Protein AF-A0A7C5WIN6-F1 (afdb_monomer)

Nearest PDB structures (foldseek):
  8h2c-assembly2_C  TM=9.329E-01  e=2.838E-24  Campylobacter jejuni
  6ppw-assembly1_A  TM=9.388E-01  e=2.721E-23  Neisseria meningitidis serogroup B
  4ipj-assembly1_A-2  TM=9.384E-01  e=2.721E-23  Neisseria meningitidis
  4ipi-assembly1_A-2  TM=9.402E-01  e=4.562E-23  Neisseria meningitidis
  8h2c-assembly2_D  TM=9.144E-01  e=2.102E-23  Campylobacter jejuni

pLDDT: mean 97.26, std 1.77, range [87.94, 98.88]

Structure (mmCIF, N/CA/C/O backbone):
data_AF-A0A7C5WIN6-F1
#
_entry.id   AF-A0A7C5WIN6-F1
#
loop_
_atom_site.group_PDB
_atom_site.id
_atom_site.type_symbol
_atom_site.label_atom_id
_atom_site.label_alt_id
_atom_site.label_comp_id
_atom_site.label_asym_id
_atom_site.label_entity_id
_atom_site.label_seq_id
_atom_site.pdbx_PDB_ins_code
_atom_site.Cartn_x
_atom_site.Cartn_y
_atom_site.Cartn_z
_atom_site.occupancy
_atom_site.B_iso_or_equiv
_atom_site.auth_seq_id
_atom_site.auth_comp_id
_atom_site.auth_asym_id
_atom_site.auth_atom_id
_atom_site.pdbx_PDB_model_num
ATOM 1 N N . HIS A 1 1 ? 20.194 -21.434 -9.763 1.00 94.25 1 HIS A N 1
ATOM 2 C CA . HIS A 1 1 ? 20.362 -20.681 -8.501 1.00 94.25 1 HIS A CA 1
ATOM 3 C C . HIS A 1 1 ? 19.083 -20.010 -7.984 1.00 94.25 1 HIS A C 1
ATOM 5 O O . HIS A 1 1 ? 18.561 -20.493 -6.995 1.00 94.25 1 HIS A O 1
ATOM 11 N N . ALA A 1 2 ? 18.541 -18.939 -8.596 1.00 94.88 2 ALA A N 1
ATOM 12 C CA . ALA A 1 2 ? 17.369 -18.219 -8.044 1.00 94.88 2 ALA A CA 1
ATOM 13 C C . ALA A 1 2 ? 16.161 -19.139 -7.759 1.00 94.88 2 ALA A C 1
ATOM 15 O O . ALA A 1 2 ? 15.639 -19.151 -6.645 1.00 94.88 2 ALA A O 1
ATOM 16 N N . ARG A 1 3 ? 15.812 -20.007 -8.719 1.00 93.00 3 ARG A N 1
ATOM 17 C CA . ARG A 1 3 ? 14.744 -21.011 -8.568 1.00 93.00 3 ARG A CA 1
ATOM 18 C C . ARG A 1 3 ? 14.996 -22.000 -7.419 1.00 93.00 3 ARG A C 1
ATOM 20 O O . ARG A 1 3 ? 14.076 -22.310 -6.677 1.00 93.00 3 ARG A O 1
ATOM 27 N N . GLU A 1 4 ? 16.243 -22.435 -7.204 1.00 97.12 4 GLU A N 1
ATOM 28 C CA . GLU A 1 4 ? 16.614 -23.305 -6.064 1.00 97.12 4 GLU A CA 1
ATOM 29 C C . GLU A 1 4 ? 16.410 -22.614 -4.706 1.00 97.12 4 GLU A C 1
ATOM 31 O O . GLU A 1 4 ? 16.314 -23.282 -3.680 1.00 97.12 4 GLU A O 1
ATOM 36 N N . LYS A 1 5 ? 16.362 -21.277 -4.688 1.00 96.81 5 LYS A N 1
ATOM 37 C CA . LYS A 1 5 ? 16.081 -20.459 -3.502 1.00 96.81 5 LYS A CA 1
ATOM 38 C C . LYS A 1 5 ? 14.609 -20.045 -3.391 1.00 96.81 5 LYS A C 1
ATOM 40 O O . LYS A 1 5 ? 14.281 -19.289 -2.485 1.00 96.81 5 LYS A O 1
ATOM 45 N N . GLY A 1 6 ? 13.737 -20.522 -4.285 1.00 96.62 6 GLY A N 1
ATOM 46 C CA . GLY A 1 6 ? 12.317 -20.156 -4.309 1.00 96.62 6 GLY A CA 1
ATOM 47 C C . GLY A 1 6 ? 12.050 -18.724 -4.786 1.00 96.62 6 GLY A C 1
ATOM 48 O O . GLY A 1 6 ? 11.011 -18.162 -4.455 1.00 96.62 6 GLY A O 1
ATOM 49 N N . LEU A 1 7 ? 12.985 -18.119 -5.527 1.00 96.25 7 LEU A N 1
ATOM 50 C CA . LEU A 1 7 ? 12.845 -16.772 -6.083 1.00 96.25 7 LEU A CA 1
ATOM 51 C C . LEU A 1 7 ? 12.414 -16.834 -7.551 1.00 96.25 7 LEU A C 1
ATOM 53 O O . LEU A 1 7 ? 12.966 -17.619 -8.330 1.00 96.25 7 LEU A O 1
ATOM 57 N N . VAL A 1 8 ? 11.491 -15.950 -7.935 1.00 96.94 8 VAL A N 1
ATOM 58 C CA . VAL A 1 8 ? 11.138 -15.722 -9.342 1.00 96.94 8 VAL A CA 1
ATOM 59 C C . VAL A 1 8 ? 12.269 -14.945 -10.009 1.00 96.94 8 VAL A C 1
ATOM 61 O O . VAL A 1 8 ? 12.663 -13.877 -9.542 1.00 96.94 8 VAL A O 1
ATOM 64 N N . PHE A 1 9 ? 12.806 -15.494 -11.097 1.00 96.69 9 PHE A N 1
ATOM 65 C CA . PHE A 1 9 ? 13.805 -14.822 -11.920 1.00 96.69 9 PHE A CA 1
ATOM 66 C C . PHE A 1 9 ? 13.124 -14.144 -13.108 1.00 96.69 9 PHE A C 1
ATOM 68 O O . PHE A 1 9 ? 12.388 -14.785 -13.859 1.00 96.69 9 PHE A O 1
ATOM 75 N N . PHE A 1 10 ? 13.400 -12.857 -13.275 1.00 97.38 10 PHE A N 1
ATOM 76 C CA . PHE A 1 10 ? 12.958 -12.043 -14.398 1.00 97.38 10 PHE A CA 1
ATOM 77 C C . PHE A 1 10 ? 13.969 -10.924 -14.656 1.00 97.38 10 PHE A C 1
ATOM 79 O O . PHE A 1 10 ? 14.898 -10.727 -13.871 1.00 97.38 10 PHE A O 1
ATOM 86 N N . GLY A 1 11 ? 13.802 -10.195 -15.757 1.00 95.31 11 GLY A N 1
ATOM 87 C CA . GLY A 1 11 ? 14.714 -9.119 -16.125 1.00 95.31 11 GLY A CA 1
ATOM 88 C C . GLY A 1 11 ? 14.056 -8.031 -16.960 1.00 95.31 11 GLY A C 1
ATOM 89 O O . GLY A 1 11 ? 12.988 -8.231 -17.546 1.00 95.31 11 GLY A O 1
ATOM 90 N N . ALA A 1 12 ? 14.717 -6.874 -16.983 1.00 96.94 12 ALA A N 1
ATOM 91 C CA . ALA A 1 12 ? 14.391 -5.793 -17.896 1.00 96.94 12 ALA A CA 1
ATOM 92 C C . ALA A 1 12 ? 14.945 -6.086 -19.292 1.00 96.94 12 ALA A C 1
ATOM 94 O O . ALA A 1 12 ? 16.077 -6.554 -19.425 1.00 96.94 12 ALA A O 1
ATOM 95 N N . VAL A 1 13 ? 14.144 -5.805 -20.316 1.00 97.69 13 VAL A N 1
ATOM 96 C CA . VAL A 1 13 ? 14.527 -5.948 -21.726 1.00 97.69 13 VAL A CA 1
ATOM 97 C C . VAL A 1 13 ? 14.500 -4.584 -22.400 1.00 97.69 13 VAL A C 1
ATOM 99 O O . VAL A 1 13 ? 13.624 -3.767 -22.116 1.00 97.69 13 VAL A O 1
ATOM 102 N N . PHE A 1 14 ? 15.480 -4.344 -23.268 1.00 97.56 14 PHE A N 1
ATOM 103 C CA . PHE A 1 14 ? 15.740 -3.032 -23.873 1.00 97.56 14 PHE A CA 1
ATOM 104 C C . PHE A 1 14 ? 15.567 -3.028 -25.398 1.00 97.56 14 PHE A C 1
ATOM 106 O O . PHE A 1 14 ? 15.551 -1.967 -26.014 1.00 97.56 14 PHE A O 1
ATOM 113 N N . ASP A 1 15 ? 15.403 -4.208 -25.995 1.00 97.88 15 ASP A N 1
ATOM 114 C CA . ASP A 1 15 ? 15.168 -4.427 -27.418 1.00 97.88 15 ASP A CA 1
ATOM 115 C C . ASP A 1 15 ? 14.510 -5.803 -27.637 1.00 97.88 15 ASP A C 1
ATOM 117 O O . ASP A 1 15 ? 14.445 -6.640 -26.727 1.00 97.88 15 ASP A O 1
ATOM 121 N N . GLU A 1 16 ? 13.977 -6.030 -28.838 1.00 98.31 16 GLU A N 1
ATOM 122 C CA . GLU A 1 16 ? 13.250 -7.250 -29.194 1.00 98.31 16 GLU A CA 1
ATOM 123 C C . GLU A 1 16 ? 14.139 -8.503 -29.145 1.00 98.31 16 GLU A C 1
ATOM 125 O O . GLU A 1 16 ? 13.675 -9.569 -28.739 1.00 98.31 16 GLU A O 1
ATOM 130 N N . GLY A 1 17 ? 15.425 -8.377 -29.486 1.00 98.25 17 GLY A N 1
ATOM 131 C CA . GLY A 1 17 ? 16.377 -9.488 -29.447 1.00 98.25 17 GLY A CA 1
ATOM 132 C C . GLY A 1 17 ? 16.683 -9.936 -28.018 1.00 98.25 17 GLY A C 1
ATOM 133 O O . GLY A 1 17 ? 16.683 -11.132 -27.727 1.00 98.25 17 GLY A O 1
ATOM 134 N N . ALA A 1 18 ? 16.877 -8.986 -27.101 1.00 97.50 18 ALA A N 1
ATOM 135 C CA . ALA A 1 18 ? 17.006 -9.253 -25.673 1.00 97.50 18 ALA A CA 1
ATOM 136 C C . ALA A 1 18 ? 15.726 -9.882 -25.104 1.00 97.50 18 ALA A C 1
ATOM 138 O O . ALA A 1 18 ? 15.803 -10.802 -24.287 1.00 97.50 18 ALA A O 1
ATOM 139 N N . ALA A 1 19 ? 14.554 -9.430 -25.560 1.00 98.06 19 ALA A N 1
ATOM 140 C CA . ALA A 1 19 ? 13.281 -10.033 -25.185 1.00 98.06 19 ALA A CA 1
ATOM 141 C C . ALA A 1 19 ? 13.150 -11.480 -25.673 1.00 98.06 19 ALA A C 1
ATOM 143 O O . ALA A 1 19 ? 12.677 -12.322 -24.915 1.00 98.06 19 ALA A O 1
ATOM 144 N N . ASP A 1 20 ? 13.574 -11.782 -26.900 1.00 98.44 20 ASP A N 1
ATOM 145 C CA . ASP A 1 20 ? 13.562 -13.140 -27.453 1.00 98.44 20 ASP A CA 1
ATOM 146 C C . ASP A 1 20 ? 14.524 -14.072 -26.726 1.00 98.44 20 ASP A C 1
ATOM 148 O O . ASP A 1 20 ? 14.145 -15.189 -26.381 1.00 98.44 20 ASP A O 1
ATOM 152 N N . LEU A 1 21 ? 15.732 -13.592 -26.427 1.00 98.00 21 LEU A N 1
ATOM 153 C CA . LEU A 1 21 ? 16.724 -14.356 -25.678 1.00 98.00 21 LEU A CA 1
ATOM 154 C C . LEU A 1 21 ? 16.253 -14.667 -24.251 1.00 98.00 21 LEU A C 1
ATOM 156 O O . LEU A 1 21 ? 16.495 -15.754 -23.737 1.00 98.00 21 LEU A O 1
ATOM 160 N N . LEU A 1 22 ? 15.614 -13.703 -23.584 1.00 97.62 22 LEU A N 1
ATOM 161 C CA . LEU A 1 22 ? 15.213 -13.855 -22.187 1.00 97.62 22 LEU A CA 1
ATOM 162 C C . LEU A 1 22 ? 13.934 -14.688 -22.024 1.00 97.62 22 LEU A C 1
ATOM 164 O O . LEU A 1 22 ? 13.727 -15.270 -20.959 1.00 97.62 22 LEU A O 1
ATOM 168 N N . ASP A 1 23 ? 13.093 -14.757 -23.060 1.00 98.06 23 ASP A N 1
ATOM 169 C CA . ASP A 1 23 ? 11.737 -15.302 -23.003 1.00 98.06 23 ASP A CA 1
ATOM 170 C C . ASP A 1 23 ? 11.674 -16.681 -22.351 1.00 98.06 23 ASP A C 1
ATOM 172 O O . ASP A 1 23 ? 11.061 -16.843 -21.301 1.00 98.06 23 ASP A O 1
ATOM 176 N N . GLU A 1 24 ? 12.376 -17.676 -22.883 1.00 96.50 24 GLU A N 1
ATOM 177 C CA . GLU A 1 24 ? 12.332 -19.048 -22.357 1.00 96.50 24 GLU A CA 1
ATOM 178 C C . GLU A 1 24 ? 12.862 -19.194 -20.912 1.00 96.50 24 GLU A C 1
ATOM 180 O O . GLU A 1 24 ? 12.662 -20.224 -20.261 1.00 96.50 24 GLU A O 1
ATOM 185 N N . HIS A 1 25 ? 13.516 -18.163 -20.374 1.00 96.25 25 HIS A N 1
ATOM 186 C CA . HIS A 1 25 ? 14.149 -18.189 -19.060 1.00 96.25 25 HIS A CA 1
ATOM 187 C C . HIS A 1 25 ? 13.334 -17.501 -17.957 1.00 96.25 25 HIS A C 1
ATOM 189 O O . HIS A 1 25 ? 13.608 -17.748 -16.774 1.00 96.25 25 HIS A O 1
ATOM 195 N N . VAL A 1 26 ? 12.332 -16.689 -18.308 1.00 97.38 26 VAL A N 1
ATOM 196 C CA . VAL A 1 26 ? 11.582 -15.854 -17.353 1.00 97.38 26 VAL A CA 1
ATOM 197 C C . VAL A 1 26 ? 10.079 -16.100 -17.393 1.00 97.38 26 VAL A C 1
ATOM 199 O O . VAL A 1 26 ? 9.500 -16.445 -18.425 1.00 97.38 26 VAL A O 1
ATOM 202 N N . GLU A 1 27 ? 9.442 -15.904 -16.241 1.00 96.25 27 GLU A N 1
ATOM 203 C CA . GLU A 1 27 ? 7.987 -16.031 -16.072 1.00 96.25 27 GLU A CA 1
ATOM 204 C C . GLU A 1 27 ? 7.253 -14.711 -16.336 1.00 96.25 27 GLU A C 1
ATOM 206 O O . GLU A 1 27 ? 6.071 -14.720 -16.663 1.00 96.25 27 GLU A O 1
ATOM 211 N N . LEU A 1 28 ? 7.959 -13.583 -16.239 1.00 98.19 28 LEU A N 1
ATOM 212 C CA . LEU A 1 28 ? 7.447 -12.239 -16.488 1.00 98.19 28 LEU A CA 1
ATOM 213 C C . LEU A 1 28 ? 8.558 -11.344 -17.046 1.00 98.19 28 LEU A C 1
ATOM 215 O O . LEU A 1 28 ? 9.743 -11.651 -16.891 1.00 98.19 28 LEU A O 1
ATOM 219 N N . PHE A 1 29 ? 8.182 -10.220 -17.651 1.00 98.69 29 PHE A N 1
ATOM 220 C CA . PHE A 1 29 ? 9.124 -9.204 -18.125 1.00 98.69 29 PHE A CA 1
ATOM 221 C C . PHE A 1 29 ? 9.031 -7.911 -17.322 1.00 98.69 29 PHE A C 1
ATOM 223 O O . PHE A 1 29 ? 7.967 -7.519 -16.840 1.00 98.69 29 PHE A O 1
ATOM 230 N N . LYS A 1 30 ? 10.152 -7.197 -17.248 1.00 98.50 30 LYS A N 1
ATOM 231 C CA . LYS A 1 30 ? 10.201 -5.802 -16.817 1.00 98.50 30 LYS A CA 1
ATOM 232 C C . LYS A 1 30 ? 10.472 -4.918 -18.036 1.00 98.50 30 LYS A C 1
ATOM 234 O O . LYS A 1 30 ? 11.311 -5.244 -18.868 1.00 98.50 30 LYS A O 1
ATOM 239 N N . ILE A 1 31 ? 9.800 -3.776 -18.117 1.00 98.50 31 ILE A N 1
ATOM 240 C CA . ILE A 1 31 ? 10.139 -2.698 -19.054 1.00 98.50 31 ILE A CA 1
ATOM 241 C C . ILE A 1 31 ? 10.520 -1.472 -18.234 1.00 98.50 31 ILE A C 1
ATOM 243 O O . ILE A 1 31 ? 9.779 -1.061 -17.331 1.00 98.50 31 ILE A O 1
ATOM 247 N N . ALA A 1 32 ? 11.714 -0.940 -18.479 1.00 97.38 32 ALA A N 1
ATOM 248 C CA . ALA A 1 32 ? 12.219 0.227 -17.774 1.00 97.38 32 ALA A CA 1
ATOM 249 C C . ALA A 1 32 ? 11.539 1.517 -18.269 1.00 97.38 32 ALA A C 1
ATOM 251 O O . ALA A 1 32 ? 10.873 1.555 -19.303 1.00 97.38 32 ALA A O 1
ATOM 252 N N . SER A 1 33 ? 11.651 2.572 -17.462 1.00 97.38 33 SER A N 1
ATOM 253 C CA . SER A 1 33 ? 10.942 3.839 -17.672 1.00 97.38 33 SER A CA 1
ATOM 254 C C . SER A 1 33 ? 11.259 4.493 -19.021 1.00 97.38 33 SER A C 1
ATOM 256 O O . SER A 1 33 ? 10.379 5.082 -19.643 1.00 97.38 33 SER A O 1
ATOM 258 N N . TYR A 1 34 ? 12.504 4.380 -19.486 1.00 94.19 34 TYR A N 1
ATOM 259 C CA . TYR A 1 34 ? 12.965 5.042 -20.708 1.00 94.19 34 TYR A CA 1
ATOM 260 C C . TYR A 1 34 ? 12.516 4.303 -21.980 1.00 94.19 34 TYR A C 1
ATOM 262 O O . TYR A 1 34 ? 12.362 4.914 -23.034 1.00 94.19 34 TYR A O 1
ATOM 270 N N . GLU A 1 35 ? 12.207 3.013 -21.862 1.00 96.88 35 GLU A N 1
ATOM 271 C CA . GLU A 1 35 ? 11.692 2.152 -22.928 1.00 96.88 35 GLU A CA 1
ATOM 272 C C . GLU A 1 35 ? 10.160 2.190 -23.009 1.00 96.88 35 GLU A C 1
ATOM 274 O O . GLU A 1 35 ? 9.573 1.646 -23.942 1.00 96.88 35 GLU A O 1
ATOM 279 N N . MET A 1 36 ? 9.484 2.851 -22.063 1.00 95.75 36 MET A N 1
ATOM 280 C CA . MET A 1 36 ? 8.023 2.869 -21.970 1.00 95.75 36 MET A CA 1
ATOM 281 C C . MET A 1 36 ? 7.356 3.366 -23.262 1.00 95.75 36 MET A C 1
ATOM 283 O O . MET A 1 36 ? 6.345 2.821 -23.686 1.00 95.75 36 MET A O 1
ATOM 287 N N . THR A 1 37 ? 7.932 4.366 -23.935 1.00 96.81 37 THR A N 1
ATOM 288 C CA . THR A 1 37 ? 7.380 4.892 -25.198 1.00 96.81 37 THR A CA 1
ATOM 289 C C . THR A 1 37 ? 7.801 4.093 -26.437 1.00 96.81 37 THR A C 1
ATOM 291 O O . THR A 1 37 ? 7.330 4.377 -27.542 1.00 96.81 37 THR A O 1
ATOM 294 N N . HIS A 1 38 ? 8.628 3.055 -26.277 1.00 97.94 38 HIS A N 1
ATOM 295 C CA . HIS A 1 38 ? 9.059 2.165 -27.350 1.00 97.94 38 HIS A CA 1
ATOM 296 C C . HIS A 1 38 ? 7.945 1.164 -27.706 1.00 97.94 38 HIS A C 1
ATOM 298 O O . HIS A 1 38 ? 8.017 -0.035 -27.435 1.00 97.94 38 HIS A O 1
ATOM 304 N N . LEU A 1 39 ? 6.889 1.648 -28.365 1.00 98.25 39 LEU A N 1
ATOM 305 C CA . LEU A 1 39 ? 5.701 0.841 -28.671 1.00 98.25 39 LEU A CA 1
ATOM 306 C C . LEU A 1 39 ? 5.980 -0.457 -29.465 1.00 98.25 39 LEU A C 1
ATOM 308 O O . LEU A 1 39 ? 5.267 -1.428 -29.216 1.00 98.25 39 LEU A O 1
ATOM 312 N N . PRO A 1 40 ? 6.952 -0.528 -30.406 1.00 98.44 40 PRO A N 1
ATOM 313 C CA . PRO A 1 40 ? 7.317 -1.795 -31.052 1.00 98.44 40 PRO A CA 1
ATOM 314 C C . PRO A 1 40 ? 7.766 -2.872 -30.049 1.00 98.44 40 PRO A C 1
ATOM 316 O O . PRO A 1 40 ? 7.100 -3.900 -29.956 1.00 98.44 40 PRO A O 1
ATOM 319 N N . LEU A 1 41 ? 8.775 -2.581 -29.218 1.00 98.56 41 LEU A N 1
ATOM 320 C CA . LEU A 1 41 ? 9.200 -3.418 -28.092 1.00 98.56 41 LEU A CA 1
ATOM 321 C C . LEU A 1 41 ? 8.042 -3.823 -27.173 1.00 98.56 41 LEU A C 1
ATOM 323 O O . LEU A 1 41 ? 7.897 -5.005 -26.870 1.00 98.56 41 LEU A O 1
ATOM 327 N N . LEU A 1 42 ? 7.184 -2.882 -26.759 1.00 98.31 42 LEU A N 1
ATOM 328 C CA . LEU A 1 42 ? 6.035 -3.216 -25.906 1.00 98.31 42 LEU A CA 1
ATOM 329 C C . LEU A 1 42 ? 5.112 -4.245 -26.557 1.00 98.31 42 LEU A C 1
ATOM 331 O O . LEU A 1 42 ? 4.713 -5.200 -25.897 1.00 98.31 42 LEU A O 1
ATOM 335 N N . ARG A 1 43 ? 4.787 -4.082 -27.845 1.00 98.50 43 ARG A N 1
ATOM 336 C CA . ARG A 1 43 ? 3.957 -5.053 -28.572 1.00 98.50 43 ARG A CA 1
ATOM 337 C C . ARG A 1 43 ? 4.656 -6.398 -28.715 1.00 98.50 43 ARG A C 1
ATOM 339 O O . ARG A 1 43 ? 4.004 -7.425 -28.553 1.00 98.50 43 ARG A O 1
ATOM 346 N N . HIS A 1 44 ? 5.957 -6.386 -28.997 1.00 98.56 44 HIS A N 1
ATOM 347 C CA . HIS A 1 44 ? 6.771 -7.593 -29.121 1.00 98.56 44 HIS A CA 1
ATOM 348 C C . HIS A 1 44 ? 6.775 -8.399 -27.822 1.00 98.56 44 HIS A C 1
ATOM 350 O O . HIS A 1 44 ? 6.471 -9.588 -27.829 1.00 98.56 44 HIS A O 1
ATOM 356 N N . VAL A 1 45 ? 7.029 -7.740 -26.689 1.00 98.44 45 VAL A N 1
A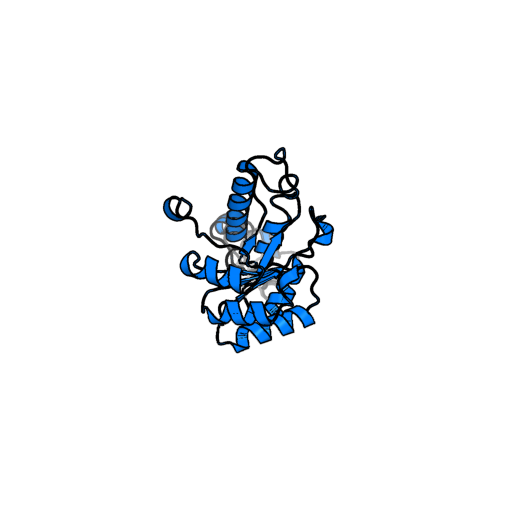TOM 357 C CA . VAL A 1 45 ? 7.016 -8.371 -25.363 1.00 98.44 45 VAL A CA 1
ATOM 358 C C . VAL A 1 45 ? 5.604 -8.813 -24.979 1.00 98.44 45 VAL A C 1
ATOM 360 O O . VAL A 1 45 ? 5.421 -9.933 -24.510 1.00 98.44 45 VAL A O 1
ATOM 363 N N . ALA A 1 46 ? 4.585 -7.986 -25.228 1.00 98.31 46 ALA A N 1
ATOM 364 C CA . ALA A 1 46 ? 3.198 -8.330 -24.927 1.00 98.31 46 ALA A CA 1
ATOM 365 C C . ALA A 1 46 ? 2.719 -9.567 -25.707 1.00 98.31 46 ALA A C 1
ATOM 367 O O . ALA A 1 46 ? 1.999 -10.394 -25.147 1.00 98.31 46 ALA A O 1
ATOM 368 N N . ALA A 1 47 ? 3.145 -9.728 -26.966 1.00 97.94 47 ALA A N 1
ATOM 369 C CA . ALA A 1 47 ? 2.808 -10.873 -27.817 1.00 97.94 47 ALA A CA 1
ATOM 370 C C . ALA A 1 47 ? 3.361 -12.214 -27.301 1.00 97.94 47 ALA A C 1
ATOM 372 O O . ALA A 1 47 ? 2.880 -13.269 -27.712 1.00 97.94 47 ALA A O 1
ATOM 373 N N . LYS A 1 48 ? 4.319 -12.192 -26.365 1.00 97.56 48 LYS A N 1
ATOM 374 C CA . LYS A 1 48 ? 4.826 -13.394 -25.682 1.00 97.56 48 LYS A CA 1
ATOM 375 C C . LYS A 1 48 ? 3.828 -13.973 -24.672 1.00 97.56 48 LYS A C 1
ATOM 377 O O . LYS A 1 48 ? 4.028 -15.080 -24.184 1.00 97.56 48 LYS A O 1
ATOM 382 N N . GLY A 1 49 ? 2.758 -13.237 -24.350 1.00 97.56 49 GLY A N 1
ATOM 383 C CA . GLY A 1 49 ? 1.661 -13.710 -23.498 1.00 97.56 49 GLY A CA 1
ATOM 384 C C . GLY A 1 49 ? 2.014 -13.855 -22.016 1.00 97.56 49 GLY A C 1
ATOM 385 O O . GLY A 1 49 ? 1.306 -14.549 -21.292 1.00 97.56 49 GLY A O 1
ATOM 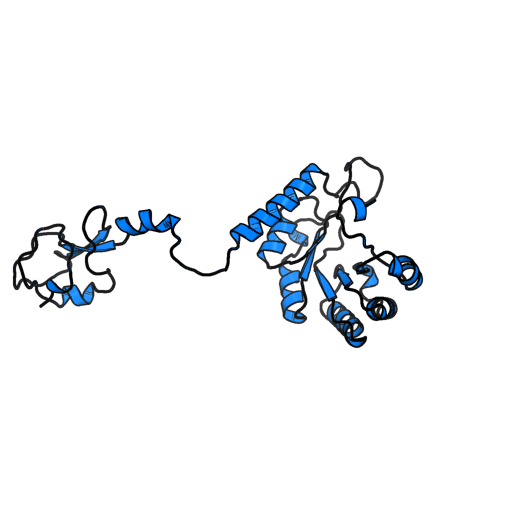386 N N . LYS A 1 50 ? 3.107 -13.229 -21.563 1.00 98.19 50 LYS A N 1
ATOM 387 C CA . LYS A 1 50 ? 3.549 -13.242 -20.162 1.00 98.19 50 LYS A CA 1
ATOM 388 C C . LYS A 1 50 ? 3.183 -11.945 -19.442 1.00 98.19 50 LYS A C 1
ATOM 390 O O . LYS A 1 50 ? 3.050 -10.917 -20.115 1.00 98.19 50 LYS A O 1
ATOM 395 N N . PRO A 1 51 ? 3.081 -11.964 -18.101 1.00 98.56 51 PRO A N 1
ATOM 396 C CA . PRO A 1 51 ? 2.937 -10.750 -17.317 1.00 98.56 51 PRO A CA 1
ATOM 397 C C . PRO A 1 51 ? 4.082 -9.763 -17.542 1.00 98.56 51 PRO A C 1
ATOM 399 O O . PRO A 1 51 ? 5.241 -10.158 -17.712 1.00 98.56 51 PRO A O 1
ATOM 402 N N . VAL A 1 52 ? 3.760 -8.471 -17.520 1.00 98.75 52 VAL A N 1
ATOM 403 C CA . VAL A 1 52 ? 4.724 -7.385 -17.715 1.00 98.75 52 VAL A CA 1
ATOM 404 C C . VAL A 1 52 ? 4.584 -6.322 -16.636 1.00 98.75 52 VAL A C 1
ATOM 406 O O . VAL A 1 52 ? 3.491 -5.862 -16.319 1.00 98.75 52 VAL A O 1
ATOM 409 N N . ILE A 1 53 ? 5.724 -5.892 -16.100 1.00 98.81 53 ILE A N 1
ATOM 410 C CA . ILE A 1 53 ? 5.831 -4.782 -15.155 1.00 98.81 53 ILE A CA 1
ATOM 411 C C . ILE A 1 53 ? 6.463 -3.583 -15.874 1.00 98.81 53 ILE A C 1
ATOM 413 O O . ILE A 1 53 ? 7.655 -3.580 -16.195 1.00 98.81 53 ILE A O 1
ATOM 417 N N . LEU A 1 54 ? 5.689 -2.523 -16.084 1.00 98.69 54 LEU A N 1
ATOM 418 C CA . LEU A 1 54 ? 6.099 -1.316 -16.803 1.00 98.69 54 LEU A CA 1
ATOM 419 C C . LEU A 1 54 ? 6.353 -0.162 -15.824 1.00 98.69 54 LEU A C 1
ATOM 421 O O . LEU A 1 54 ? 5.439 0.263 -15.123 1.00 98.69 54 LEU A O 1
ATOM 425 N N . SER A 1 55 ? 7.582 0.361 -15.763 1.00 98.56 55 SER A N 1
ATOM 426 C CA . SER A 1 55 ? 7.849 1.581 -14.978 1.00 98.56 55 SER A CA 1
ATOM 427 C C . SER A 1 55 ? 7.465 2.824 -15.775 1.00 98.56 55 SER A C 1
ATOM 429 O O . SER A 1 55 ? 7.635 2.858 -16.990 1.00 98.56 55 SER A O 1
ATOM 431 N N . THR A 1 56 ? 6.977 3.854 -15.084 1.00 98.25 56 THR A N 1
ATOM 432 C CA . THR A 1 56 ? 6.450 5.082 -15.704 1.00 98.25 56 THR A CA 1
ATOM 433 C C . THR A 1 56 ? 7.270 6.327 -15.360 1.00 98.25 56 THR A C 1
ATOM 435 O O . THR A 1 56 ? 6.750 7.443 -15.362 1.00 98.25 56 THR A O 1
ATOM 438 N N . GLY A 1 57 ? 8.550 6.167 -15.015 1.00 96.06 57 GLY A N 1
ATOM 439 C CA . GLY A 1 57 ? 9.422 7.313 -14.773 1.00 96.06 57 GLY A CA 1
ATOM 440 C C . GLY A 1 57 ? 9.599 8.154 -16.033 1.00 96.06 57 GLY A C 1
ATOM 441 O O . GLY A 1 57 ? 9.516 7.646 -17.145 1.00 96.06 57 GLY A O 1
ATOM 442 N N . THR A 1 58 ? 9.840 9.456 -15.868 1.00 95.06 58 THR A N 1
ATOM 443 C CA . THR A 1 58 ? 9.984 10.431 -16.974 1.00 95.06 58 THR A CA 1
ATOM 444 C C . THR A 1 58 ? 8.760 10.612 -17.879 1.00 95.06 58 THR A C 1
ATOM 446 O O . THR A 1 58 ? 8.833 11.386 -18.826 1.00 95.06 58 THR A O 1
ATOM 449 N N . ALA A 1 59 ? 7.636 9.958 -17.582 1.00 96.44 59 ALA A N 1
ATOM 450 C CA . ALA A 1 59 ? 6.455 9.961 -18.431 1.00 96.44 59 ALA A CA 1
ATOM 451 C C . ALA A 1 59 ? 5.391 10.966 -17.987 1.00 96.44 59 ALA A C 1
ATOM 453 O O . ALA A 1 59 ? 5.107 11.121 -16.796 1.00 96.44 59 ALA A O 1
ATOM 454 N N . HIS A 1 60 ? 4.695 11.556 -18.957 1.00 97.50 60 HIS A N 1
ATOM 455 C CA . HIS A 1 60 ? 3.372 12.127 -18.715 1.00 97.50 60 HIS A CA 1
ATOM 456 C C . HIS A 1 60 ? 2.277 11.052 -18.793 1.00 97.50 60 HIS A C 1
ATOM 458 O O . HIS A 1 60 ? 2.407 10.055 -19.503 1.00 97.50 60 HIS A O 1
ATOM 464 N N . LEU A 1 61 ? 1.133 11.292 -18.138 1.00 98.31 61 LEU A N 1
ATOM 465 C CA . LEU A 1 61 ? 0.001 10.352 -18.122 1.00 98.31 61 LEU A CA 1
ATOM 466 C C . LEU A 1 61 ? -0.481 9.958 -19.533 1.00 98.31 61 LEU A C 1
ATOM 468 O O . LEU A 1 61 ? -0.804 8.799 -19.773 1.00 98.31 61 LEU A O 1
ATOM 472 N N . ALA A 1 62 ? -0.465 10.893 -20.489 1.00 98.31 62 ALA A N 1
ATOM 473 C CA . ALA A 1 62 ? -0.824 10.621 -21.885 1.00 98.31 62 ALA A CA 1
ATOM 474 C C . ALA A 1 62 ? 0.144 9.638 -22.575 1.00 98.31 62 ALA A C 1
ATOM 476 O O . ALA A 1 62 ? -0.234 8.903 -23.486 1.00 98.31 62 ALA A O 1
ATOM 477 N N . GLU A 1 63 ? 1.408 9.606 -22.159 1.00 98.50 63 GLU A N 1
ATOM 478 C CA . GLU A 1 63 ? 2.409 8.673 -22.682 1.00 98.50 63 GLU A CA 1
ATOM 479 C C . GLU A 1 63 ? 2.224 7.284 -22.085 1.00 98.50 63 GLU A C 1
ATOM 481 O O . GLU A 1 63 ? 2.270 6.295 -22.820 1.00 98.50 63 GLU A O 1
ATOM 486 N N . VAL A 1 64 ? 1.906 7.220 -20.789 1.00 98.69 64 VAL A N 1
ATOM 487 C CA . VAL A 1 64 ? 1.487 5.975 -20.137 1.00 98.69 64 VAL A CA 1
ATOM 488 C C . VAL A 1 64 ? 0.249 5.415 -20.837 1.00 98.69 64 VAL A C 1
ATOM 490 O O . VAL A 1 64 ? 0.247 4.252 -21.227 1.00 98.69 64 VAL A O 1
ATOM 493 N N . GLN A 1 65 ? -0.756 6.252 -21.114 1.00 98.69 65 GLN A N 1
ATOM 494 C CA . GLN A 1 65 ? -1.974 5.841 -21.815 1.00 98.69 65 GLN A CA 1
ATOM 495 C C . GLN A 1 65 ? -1.681 5.229 -23.191 1.00 98.69 65 GLN A C 1
ATOM 497 O O . GLN A 1 65 ? -2.206 4.162 -23.504 1.00 98.69 65 GLN A O 1
ATOM 502 N N . ARG A 1 66 ? -0.827 5.862 -24.008 1.00 98.56 66 ARG A N 1
ATOM 503 C CA . ARG A 1 66 ? -0.430 5.314 -25.320 1.00 98.56 66 ARG A CA 1
ATOM 504 C C . ARG A 1 66 ? 0.259 3.953 -25.191 1.00 98.56 66 ARG A C 1
ATOM 506 O O . ARG A 1 66 ? 0.022 3.071 -26.013 1.00 98.56 66 ARG A O 1
ATOM 513 N N . SER A 1 67 ? 1.081 3.788 -24.159 1.00 98.50 67 SER A N 1
ATOM 514 C CA . SER A 1 67 ? 1.835 2.560 -23.883 1.00 98.50 67 SER A CA 1
ATOM 515 C C . SER A 1 67 ? 0.911 1.425 -23.437 1.00 98.50 67 SER A C 1
ATOM 517 O O . SER A 1 67 ? 0.946 0.341 -24.015 1.00 98.50 67 SER A O 1
ATOM 519 N N . VAL A 1 68 ? 0.008 1.706 -22.491 1.00 98.62 68 VAL A N 1
ATOM 520 C CA . VAL A 1 68 ? -1.033 0.775 -22.026 1.00 98.62 68 VAL A CA 1
ATOM 521 C C . VAL A 1 68 ? -1.932 0.351 -23.186 1.00 98.62 68 VAL A C 1
ATOM 523 O O . VAL A 1 68 ? -2.148 -0.838 -23.392 1.00 98.62 68 VAL A O 1
ATOM 526 N N . GLN A 1 69 ? -2.405 1.292 -24.008 1.00 98.38 69 GLN A N 1
ATOM 527 C CA . GLN A 1 69 ? -3.235 0.971 -25.174 1.00 98.38 69 GLN A CA 1
ATOM 528 C C . GLN A 1 69 ? -2.496 0.097 -26.193 1.00 98.38 69 GLN A C 1
ATOM 530 O O . GLN A 1 69 ? -3.075 -0.851 -26.717 1.00 98.38 69 GLN A O 1
ATOM 535 N N . ALA A 1 70 ? -1.223 0.394 -26.476 1.00 98.38 70 ALA A N 1
ATOM 536 C CA . ALA A 1 70 ? -0.420 -0.412 -27.391 1.00 98.38 70 ALA A CA 1
ATOM 537 C C . ALA A 1 70 ? -0.193 -1.836 -26.865 1.00 98.38 70 ALA A C 1
ATOM 539 O O . ALA A 1 70 ? -0.210 -2.769 -27.667 1.00 98.38 70 ALA A O 1
ATOM 540 N N . PHE A 1 71 ? -0.007 -1.986 -25.550 1.00 98.50 71 PHE A N 1
ATOM 541 C CA . PHE A 1 71 ? 0.131 -3.274 -24.879 1.00 98.50 71 PHE A CA 1
ATOM 542 C C . PHE A 1 71 ? -1.170 -4.080 -24.946 1.00 98.50 71 PHE A C 1
ATOM 544 O O . PHE A 1 71 ? -1.190 -5.167 -25.509 1.00 98.50 71 PHE A O 1
ATOM 551 N N . LEU A 1 72 ? -2.281 -3.519 -24.459 1.00 97.75 72 LEU A N 1
ATOM 552 C CA . LEU A 1 72 ? -3.570 -4.217 -24.396 1.00 97.75 72 LEU A CA 1
ATOM 553 C C . LEU A 1 72 ? -4.112 -4.588 -25.785 1.00 97.75 72 LEU A C 1
ATOM 555 O O . LEU A 1 72 ? -4.796 -5.598 -25.939 1.00 97.75 72 LEU A O 1
ATOM 559 N N . ALA A 1 73 ? -3.778 -3.811 -26.822 1.00 97.75 73 ALA A N 1
ATOM 560 C CA . ALA A 1 73 ? -4.166 -4.107 -28.200 1.00 97.75 73 ALA A CA 1
ATOM 561 C C . ALA A 1 73 ? -3.573 -5.420 -28.751 1.00 97.75 73 ALA A C 1
ATOM 563 O O . ALA A 1 73 ? -4.049 -5.897 -29.781 1.00 97.75 73 ALA A O 1
ATOM 564 N N . THR A 1 74 ? -2.567 -6.021 -28.101 1.00 98.00 74 THR A N 1
ATOM 565 C CA . THR A 1 74 ? -2.065 -7.354 -28.481 1.00 98.00 74 THR A CA 1
ATOM 566 C C . THR A 1 74 ? -2.929 -8.499 -27.946 1.00 98.00 74 THR A C 1
ATOM 568 O O . THR A 1 74 ? -2.717 -9.646 -28.331 1.00 98.00 74 THR A O 1
ATOM 571 N N . GLY A 1 75 ? -3.896 -8.204 -27.071 1.00 97.81 75 GLY A N 1
ATOM 572 C CA . GLY A 1 75 ? -4.717 -9.195 -26.375 1.00 97.81 75 GLY A CA 1
ATOM 573 C C . GLY A 1 75 ? -4.131 -9.678 -25.045 1.00 97.81 75 GLY A C 1
ATOM 574 O O . GLY A 1 75 ? -4.782 -10.462 -24.359 1.00 97.81 75 GLY A O 1
ATOM 575 N N . ASN A 1 76 ? -2.941 -9.209 -24.654 1.00 97.69 76 ASN A N 1
ATOM 576 C CA . ASN A 1 76 ? -2.377 -9.468 -23.330 1.00 97.69 76 ASN A CA 1
ATOM 577 C C . ASN A 1 76 ? -2.873 -8.411 -22.326 1.00 97.69 76 ASN A C 1
ATOM 579 O O . ASN A 1 76 ? -2.680 -7.217 -22.545 1.00 97.69 76 ASN A O 1
ATOM 583 N N . ALA A 1 77 ? -3.497 -8.853 -21.231 1.00 95.81 77 ALA A N 1
ATOM 584 C CA . ALA A 1 77 ? -4.023 -7.992 -20.166 1.00 95.81 77 ALA A CA 1
ATOM 585 C C . ALA A 1 77 ? -3.212 -8.059 -18.856 1.00 95.81 77 ALA A C 1
ATOM 587 O O . ALA A 1 77 ? -3.532 -7.358 -17.900 1.00 95.81 77 ALA A O 1
ATOM 588 N N . GLU A 1 78 ? -2.152 -8.868 -18.806 1.00 98.00 78 GLU A N 1
ATOM 589 C CA . GLU A 1 78 ? -1.315 -9.070 -17.619 1.00 98.00 78 GLU A CA 1
ATOM 590 C C . GLU A 1 78 ? -0.267 -7.946 -17.499 1.00 98.00 78 GLU A C 1
ATOM 592 O O . GLU A 1 78 ? 0.933 -8.155 -17.691 1.00 98.00 78 GLU A O 1
ATOM 597 N N . LEU A 1 79 ? -0.722 -6.721 -17.226 1.00 98.69 79 LEU A N 1
ATOM 598 C CA . LEU A 1 79 ? 0.123 -5.528 -17.123 1.00 98.69 79 LEU A CA 1
ATOM 599 C C . LEU A 1 79 ? 0.032 -4.901 -15.730 1.00 98.69 79 LEU A C 1
ATOM 601 O O . LEU A 1 79 ? -1.057 -4.613 -15.244 1.00 98.69 79 LEU A O 1
ATOM 605 N N . ALA A 1 80 ? 1.182 -4.604 -15.129 1.00 98.81 80 ALA A N 1
ATOM 606 C CA . ALA A 1 80 ? 1.283 -3.788 -13.923 1.00 98.81 80 ALA A CA 1
ATOM 607 C C . ALA A 1 80 ? 2.098 -2.515 -14.184 1.00 98.81 80 ALA A C 1
ATOM 609 O O . ALA A 1 80 ? 3.071 -2.533 -14.943 1.00 98.81 80 ALA A O 1
ATOM 610 N N . LEU A 1 81 ? 1.726 -1.413 -13.530 1.00 98.88 81 LEU A N 1
ATOM 611 C CA . LEU A 1 81 ? 2.385 -0.111 -13.673 1.00 98.88 81 LEU A CA 1
ATOM 612 C C . LEU A 1 81 ? 3.132 0.272 -12.396 1.00 98.88 81 LEU A C 1
ATOM 614 O O . LEU A 1 81 ? 2.554 0.275 -11.313 1.00 98.88 81 LEU A O 1
ATOM 618 N N . LEU A 1 82 ? 4.400 0.660 -12.503 1.00 98.88 82 LEU A N 1
ATOM 619 C CA . LEU A 1 82 ? 5.155 1.188 -11.367 1.00 98.88 82 LEU A CA 1
ATOM 620 C C . LEU A 1 82 ? 5.337 2.695 -11.499 1.00 98.88 82 LEU A C 1
ATOM 622 O O . LEU A 1 82 ? 6.024 3.155 -12.415 1.00 98.88 82 LEU A O 1
ATOM 626 N N . GLN A 1 83 ? 4.800 3.445 -10.531 1.00 98.44 83 GLN A N 1
ATOM 627 C CA . GLN A 1 83 ? 5.225 4.824 -10.322 1.00 98.44 83 GLN A CA 1
ATOM 628 C C . GLN A 1 83 ? 6.723 4.827 -10.022 1.00 98.44 83 GLN A C 1
ATOM 630 O O . GLN A 1 83 ? 7.218 4.010 -9.245 1.00 98.44 83 GLN A O 1
ATOM 635 N N . CYS A 1 84 ? 7.442 5.748 -10.648 1.00 96.62 84 CYS A N 1
ATOM 636 C CA . CYS A 1 84 ? 8.887 5.839 -10.554 1.00 96.62 84 CYS A CA 1
ATOM 637 C C . CYS A 1 84 ? 9.319 7.289 -10.756 1.00 96.62 84 CYS A C 1
ATOM 639 O O . CYS A 1 84 ? 8.867 7.950 -11.690 1.00 96.62 84 CYS A O 1
ATOM 641 N N . THR A 1 85 ? 10.277 7.750 -9.959 1.00 97.00 85 THR A N 1
ATOM 642 C CA . THR A 1 85 ? 11.032 8.971 -10.254 1.00 97.00 85 THR A CA 1
ATOM 643 C C . THR A 1 85 ? 12.424 8.564 -10.720 1.00 97.00 85 THR A C 1
ATOM 645 O O . THR A 1 85 ? 13.142 7.831 -10.045 1.00 97.00 85 THR A O 1
ATOM 648 N N . ALA A 1 86 ? 12.795 8.994 -11.924 1.00 93.69 86 ALA A N 1
ATOM 649 C CA . ALA A 1 86 ? 14.038 8.610 -12.587 1.00 93.69 86 ALA A CA 1
ATOM 650 C C . ALA A 1 86 ? 15.227 9.465 -12.101 1.00 93.69 86 ALA A C 1
ATOM 652 O O . ALA A 1 86 ? 15.817 10.225 -12.869 1.00 93.69 86 ALA A O 1
ATOM 653 N N . ARG A 1 87 ? 15.539 9.380 -10.803 1.00 93.50 87 ARG A N 1
ATOM 654 C CA . ARG A 1 87 ? 16.643 10.088 -10.143 1.00 93.50 87 ARG A CA 1
ATOM 655 C C . ARG A 1 87 ? 17.291 9.166 -9.108 1.00 93.50 87 ARG A C 1
ATOM 657 O O . ARG A 1 87 ? 16.587 8.494 -8.364 1.00 93.50 87 ARG A O 1
ATOM 664 N N . TYR A 1 88 ? 18.620 9.160 -9.031 1.00 94.94 88 TYR A N 1
ATOM 665 C CA . TYR A 1 88 ? 19.371 8.157 -8.270 1.00 94.94 88 TYR A CA 1
ATOM 666 C C . TYR A 1 88 ? 20.441 8.824 -7.378 1.00 94.94 88 TYR A C 1
ATOM 668 O O . TYR A 1 88 ? 21.477 9.244 -7.893 1.00 94.94 88 TYR A O 1
ATOM 676 N N . PRO A 1 89 ? 20.213 8.976 -6.058 1.00 96.38 89 PRO A N 1
ATOM 677 C CA . PRO A 1 89 ? 18.968 8.691 -5.353 1.00 96.38 89 PRO A CA 1
ATOM 678 C C . PRO A 1 89 ? 17.895 9.767 -5.580 1.00 96.38 89 PRO A C 1
ATOM 680 O O . PRO A 1 89 ? 18.195 10.951 -5.750 1.00 96.38 89 PRO A O 1
ATOM 683 N N . THR A 1 90 ? 16.629 9.362 -5.523 1.00 97.69 90 THR A N 1
ATOM 684 C CA . THR A 1 90 ? 15.478 10.275 -5.512 1.00 97.69 90 THR A CA 1
ATOM 685 C C . THR A 1 90 ? 15.283 10.854 -4.100 1.00 97.69 90 THR A C 1
ATOM 687 O O . THR A 1 90 ? 15.188 10.074 -3.148 1.00 97.69 90 THR A O 1
ATOM 690 N N . PRO A 1 91 ? 15.211 12.188 -3.918 1.00 97.88 91 PRO A N 1
ATOM 691 C CA . PRO A 1 91 ? 14.789 12.790 -2.654 1.00 97.88 91 PRO A CA 1
ATOM 692 C C . PRO A 1 91 ? 13.362 12.397 -2.286 1.00 97.88 91 PRO A C 1
ATOM 694 O O . PRO A 1 91 ? 12.525 12.183 -3.158 1.00 97.88 91 PRO A O 1
ATOM 697 N N . ILE A 1 92 ? 13.063 12.328 -0.992 1.00 97.56 92 ILE A N 1
ATOM 698 C CA . ILE A 1 92 ? 11.768 11.835 -0.502 1.00 97.56 92 ILE A CA 1
ATOM 699 C C . ILE A 1 92 ? 10.602 12.679 -1.037 1.00 97.56 92 ILE A C 1
ATOM 701 O O . ILE A 1 92 ? 9.572 12.135 -1.436 1.00 97.56 92 ILE A O 1
ATOM 705 N N . GLU A 1 93 ? 10.782 13.994 -1.103 1.00 97.25 93 GLU A N 1
ATOM 706 C CA . GLU A 1 93 ? 9.822 14.955 -1.642 1.00 97.25 93 GLU A CA 1
ATOM 707 C C . GLU A 1 93 ? 9.520 14.757 -3.139 1.00 97.25 93 GLU A C 1
ATOM 709 O O . GLU A 1 93 ? 8.418 15.074 -3.585 1.00 97.25 93 GLU A O 1
ATOM 714 N N . ASP A 1 94 ? 10.450 14.159 -3.889 1.00 98.19 94 ASP A N 1
ATOM 715 C CA . ASP A 1 94 ? 10.344 13.922 -5.332 1.00 98.19 94 ASP A CA 1
ATOM 716 C C . ASP A 1 94 ? 9.780 12.527 -5.668 1.00 98.19 94 ASP A C 1
ATOM 718 O O . ASP A 1 94 ? 9.570 12.211 -6.841 1.00 98.19 94 ASP A O 1
ATOM 722 N N . LEU A 1 95 ? 9.517 11.665 -4.674 1.00 97.94 95 LEU A N 1
ATOM 723 C CA . LEU A 1 95 ? 8.964 10.323 -4.917 1.00 97.94 95 LEU A CA 1
ATOM 724 C C . LEU A 1 95 ? 7.570 10.371 -5.555 1.00 97.94 95 LEU A C 1
ATOM 726 O O . LEU A 1 95 ? 7.221 9.510 -6.364 1.00 97.94 95 LEU A O 1
ATOM 730 N N . ASN A 1 96 ? 6.764 11.364 -5.162 1.00 98.00 96 ASN A N 1
ATOM 731 C CA . ASN A 1 96 ? 5.388 11.554 -5.621 1.00 98.00 96 ASN A CA 1
ATOM 732 C C . ASN A 1 96 ? 4.556 10.251 -5.605 1.00 98.00 96 ASN A C 1
ATOM 734 O O . ASN A 1 96 ? 3.886 9.900 -6.575 1.00 98.00 96 ASN A O 1
ATOM 738 N N . VAL A 1 97 ? 4.597 9.511 -4.490 1.00 98.56 97 VAL A N 1
ATOM 739 C CA . VAL A 1 97 ? 3.993 8.168 -4.376 1.00 98.56 97 VAL A CA 1
ATOM 740 C C . VAL A 1 97 ? 2.495 8.163 -4.719 1.00 98.56 97 VAL A C 1
ATOM 742 O O . VAL A 1 97 ? 1.997 7.195 -5.280 1.00 98.56 97 VAL A O 1
ATOM 745 N N . ARG A 1 98 ? 1.774 9.271 -4.485 1.00 98.56 98 ARG A N 1
ATOM 746 C CA . ARG A 1 98 ? 0.358 9.424 -4.873 1.00 98.56 98 ARG A CA 1
ATOM 747 C C . ARG A 1 98 ? 0.093 9.221 -6.368 1.00 98.56 98 ARG A C 1
ATOM 749 O O . ARG A 1 98 ? -1.027 8.856 -6.709 1.00 98.56 98 ARG A O 1
ATOM 756 N N . ALA A 1 99 ? 1.082 9.390 -7.244 1.00 98.56 99 ALA A N 1
ATOM 757 C CA . ALA A 1 99 ? 0.918 9.115 -8.669 1.00 98.56 99 ALA A CA 1
ATOM 758 C C . ALA A 1 99 ? 0.533 7.653 -8.958 1.00 98.56 99 ALA A C 1
ATOM 760 O O . ALA A 1 99 ? -0.181 7.416 -9.927 1.00 98.56 99 ALA A O 1
ATOM 761 N N . LEU A 1 100 ? 0.891 6.684 -8.100 1.00 98.38 100 LEU A N 1
ATOM 762 C CA . LEU A 1 100 ? 0.416 5.303 -8.269 1.00 98.38 100 LEU A CA 1
ATOM 763 C C . LEU A 1 100 ? -1.113 5.196 -8.153 1.00 98.38 100 LEU A C 1
ATOM 765 O O . LEU A 1 100 ? -1.723 4.403 -8.860 1.00 98.38 100 LEU A O 1
ATOM 769 N N . VAL A 1 101 ? -1.750 6.035 -7.322 1.00 98.69 101 VAL A N 1
ATOM 770 C CA . VAL A 1 101 ? -3.218 6.097 -7.214 1.00 98.69 101 VAL A CA 1
ATOM 771 C C . VAL A 1 101 ? -3.812 6.629 -8.514 1.00 98.69 101 VAL A C 1
ATOM 773 O O . VAL A 1 101 ? -4.742 6.029 -9.042 1.00 98.69 101 VAL A O 1
ATOM 776 N N . THR A 1 102 ? -3.222 7.687 -9.079 1.00 98.75 102 THR A N 1
ATOM 777 C CA . THR A 1 102 ? -3.627 8.226 -10.386 1.00 98.75 102 THR A CA 1
ATOM 778 C C . THR A 1 102 ? -3.500 7.185 -11.498 1.00 98.75 102 THR A C 1
ATOM 780 O O . THR A 1 102 ? -4.401 7.070 -12.323 1.00 98.75 102 THR A O 1
ATOM 783 N N . LEU A 1 103 ? -2.413 6.407 -11.521 1.00 98.75 103 LEU A N 1
ATOM 784 C CA . LEU A 1 103 ? -2.230 5.322 -12.489 1.00 98.75 103 LEU A CA 1
ATOM 785 C C . LEU A 1 103 ? -3.313 4.244 -12.334 1.00 98.75 103 LEU A C 1
ATOM 787 O O . LEU A 1 103 ? -3.893 3.816 -13.329 1.00 98.75 103 LEU A O 1
ATOM 791 N N . ARG A 1 104 ? -3.621 3.841 -11.096 1.00 98.62 104 ARG A N 1
ATOM 792 C CA . ARG A 1 104 ? -4.645 2.829 -10.811 1.00 98.62 104 ARG A CA 1
ATOM 793 C C . ARG A 1 104 ? -6.025 3.297 -11.257 1.00 98.62 104 ARG A C 1
ATOM 795 O O . ARG A 1 104 ? -6.716 2.565 -11.947 1.00 98.62 104 ARG A O 1
ATOM 802 N N . GLU A 1 105 ? -6.409 4.518 -10.897 1.00 98.50 105 GLU A N 1
ATOM 803 C CA . GLU A 1 105 ? -7.710 5.093 -11.259 1.00 98.50 105 GLU A CA 1
ATOM 804 C C . GLU A 1 105 ? -7.858 5.309 -12.771 1.00 98.50 105 GLU A C 1
ATOM 806 O O . GLU A 1 105 ? -8.948 5.141 -13.311 1.00 98.50 105 GLU A O 1
ATOM 811 N N . ALA A 1 106 ? -6.774 5.673 -13.462 1.00 98.44 106 ALA A N 1
ATOM 812 C CA . ALA A 1 106 ? -6.807 5.933 -14.899 1.00 98.44 106 ALA A CA 1
ATOM 813 C C . ALA A 1 106 ? -6.874 4.656 -15.750 1.00 98.44 106 ALA A C 1
ATOM 815 O O . ALA A 1 106 ? -7.434 4.695 -16.847 1.00 98.44 106 ALA A O 1
ATOM 816 N N . PHE A 1 107 ? -6.270 3.558 -15.285 1.00 98.25 107 PHE A N 1
ATOM 817 C CA . PHE A 1 107 ? -6.061 2.366 -16.112 1.00 98.25 107 PHE A CA 1
ATOM 818 C C . PHE A 1 107 ? -6.684 1.083 -15.560 1.00 98.25 107 PHE A C 1
ATOM 820 O O . PHE A 1 107 ? -6.741 0.112 -16.304 1.00 98.25 107 PHE A O 1
ATOM 827 N N . ASP A 1 108 ? -7.159 1.072 -14.311 1.00 97.88 108 ASP A N 1
ATOM 828 C CA . ASP A 1 108 ? -7.701 -0.114 -13.628 1.00 97.88 108 ASP A CA 1
ATOM 829 C C . ASP A 1 108 ? -6.738 -1.319 -13.666 1.00 97.88 108 ASP A C 1
ATOM 831 O O . ASP A 1 108 ? -7.114 -2.464 -13.903 1.00 97.88 108 ASP A O 1
ATOM 835 N N . LEU A 1 109 ? -5.446 -1.037 -13.469 1.00 98.25 109 LEU A N 1
ATOM 836 C CA . LEU A 1 109 ? -4.365 -2.024 -13.458 1.00 98.25 109 LEU A CA 1
ATOM 837 C C . LEU A 1 109 ? -3.715 -2.108 -12.070 1.00 98.25 109 LEU A C 1
ATOM 839 O O . LEU A 1 109 ? -3.725 -1.119 -11.328 1.00 98.25 109 LEU A O 1
ATOM 843 N N . PRO A 1 110 ? -3.073 -3.241 -11.721 1.00 98.62 110 PRO A N 1
ATOM 844 C CA . PRO A 1 110 ? -2.188 -3.312 -10.569 1.00 98.62 110 PRO A CA 1
ATOM 845 C C . PRO A 1 110 ? -1.109 -2.230 -10.645 1.00 98.62 110 PRO A C 1
ATOM 847 O O . PRO A 1 110 ? -0.422 -2.076 -11.659 1.00 98.62 110 PRO A O 1
ATOM 850 N N . THR A 1 111 ? -0.941 -1.493 -9.552 1.00 98.81 111 THR A N 1
ATOM 851 C CA . THR A 1 111 ? 0.054 -0.425 -9.462 1.00 98.81 111 THR A CA 1
ATOM 852 C C . THR A 1 111 ? 1.030 -0.652 -8.331 1.00 98.81 111 THR A C 1
ATOM 854 O O . THR A 1 111 ? 0.665 -1.180 -7.282 1.00 98.81 111 THR A O 1
ATOM 857 N N . GLY A 1 112 ? 2.254 -0.181 -8.511 1.00 98.81 112 GLY A N 1
ATOM 858 C CA . GLY A 1 112 ? 3.302 -0.266 -7.510 1.00 98.81 112 GLY A CA 1
ATOM 859 C C . GLY A 1 112 ? 4.227 0.941 -7.494 1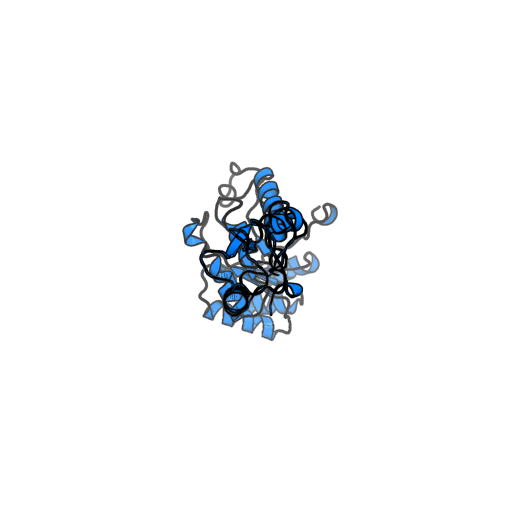.00 98.81 112 GLY A C 1
ATOM 860 O O . GLY A 1 112 ? 3.973 1.954 -8.149 1.00 98.81 112 GLY A O 1
ATOM 861 N N . LEU A 1 113 ? 5.316 0.811 -6.742 1.00 98.88 113 LEU A N 1
ATOM 862 C CA . LEU A 1 113 ? 6.392 1.794 -6.667 1.00 98.88 113 LEU A CA 1
ATOM 863 C C . LEU A 1 113 ? 7.719 1.125 -7.037 1.00 98.88 113 LEU A C 1
ATOM 865 O O . LEU A 1 113 ? 8.103 0.135 -6.419 1.00 98.88 113 LEU A O 1
ATOM 869 N N . SER A 1 114 ? 8.420 1.701 -8.010 1.00 98.50 114 SER A N 1
ATOM 870 C CA . SER A 1 114 ? 9.848 1.479 -8.240 1.00 98.50 114 SER A CA 1
ATOM 871 C C . SER A 1 114 ? 10.600 2.634 -7.586 1.00 98.50 114 SER A C 1
ATOM 873 O O . SER A 1 114 ? 10.487 3.791 -8.000 1.00 98.50 114 SER A O 1
ATOM 875 N N . ASP A 1 115 ? 11.246 2.334 -6.462 1.00 98.44 115 ASP A N 1
ATOM 876 C CA . ASP A 1 115 ? 11.777 3.324 -5.535 1.00 98.44 115 ASP A CA 1
ATOM 877 C C . ASP A 1 115 ? 13.299 3.453 -5.655 1.00 98.44 115 ASP A C 1
ATOM 879 O O . ASP A 1 115 ? 14.055 2.513 -5.404 1.00 98.44 115 ASP A O 1
ATOM 883 N N . HIS A 1 116 ? 13.746 4.668 -5.967 1.00 97.88 116 HIS A N 1
ATOM 884 C CA . HIS A 1 116 ? 15.158 5.030 -6.087 1.00 97.88 116 HIS A CA 1
ATOM 885 C C . HIS A 1 116 ? 15.642 5.944 -4.957 1.00 97.88 116 HIS A C 1
ATOM 887 O O . HIS A 1 116 ? 16.733 6.503 -5.035 1.00 97.88 116 HIS A O 1
ATOM 893 N N . SER A 1 117 ? 14.854 6.150 -3.901 1.00 97.81 117 SER A N 1
ATOM 894 C CA . SER A 1 117 ? 15.344 6.801 -2.683 1.00 97.81 117 SER A CA 1
ATOM 895 C C . SER A 1 117 ? 16.325 5.897 -1.933 1.00 97.81 117 SER A C 1
ATOM 897 O O . SER A 1 117 ? 16.271 4.672 -2.052 1.00 97.81 117 SER A O 1
ATOM 899 N N . ARG A 1 118 ? 17.209 6.487 -1.119 1.00 97.38 118 ARG A N 1
ATOM 900 C CA . ARG A 1 118 ? 18.106 5.708 -0.247 1.00 97.38 118 ARG A CA 1
ATOM 901 C C . ARG A 1 118 ? 17.367 5.083 0.938 1.00 97.38 118 ARG A C 1
ATOM 903 O O . ARG A 1 118 ? 17.774 4.024 1.407 1.00 97.38 118 ARG A O 1
ATOM 910 N N . ASP A 1 119 ? 16.325 5.742 1.442 1.00 97.69 119 ASP A N 1
ATOM 911 C CA . ASP A 1 119 ? 15.593 5.277 2.622 1.00 97.69 119 ASP A CA 1
ATOM 912 C C . ASP A 1 119 ? 14.866 3.950 2.320 1.00 97.69 119 ASP A C 1
ATOM 914 O O . ASP A 1 119 ? 14.131 3.879 1.333 1.00 97.69 119 ASP A O 1
ATOM 918 N N . PRO A 1 120 ? 15.056 2.885 3.117 1.00 97.31 120 PRO A N 1
ATOM 919 C CA . PRO A 1 120 ? 14.479 1.577 2.815 1.00 97.31 120 PRO A CA 1
ATOM 920 C C . PRO A 1 120 ? 12.981 1.446 3.139 1.00 97.31 120 PRO A C 1
ATOM 922 O O . PRO A 1 120 ? 12.374 0.451 2.751 1.00 97.31 120 PRO A O 1
ATOM 925 N N . VAL A 1 121 ? 12.372 2.389 3.865 1.00 98.31 121 VAL A N 1
ATOM 926 C CA . VAL A 1 121 ? 11.049 2.202 4.487 1.00 98.31 121 VAL A CA 1
ATOM 927 C C . VAL A 1 121 ? 10.033 3.251 4.040 1.00 98.31 121 VAL A C 1
ATOM 929 O O . VAL A 1 121 ? 8.915 2.887 3.685 1.00 98.31 121 VAL A O 1
ATOM 932 N N . LEU A 1 122 ? 10.376 4.537 4.029 1.00 98.31 122 LEU A N 1
ATOM 933 C CA . LEU A 1 122 ? 9.418 5.631 3.842 1.00 98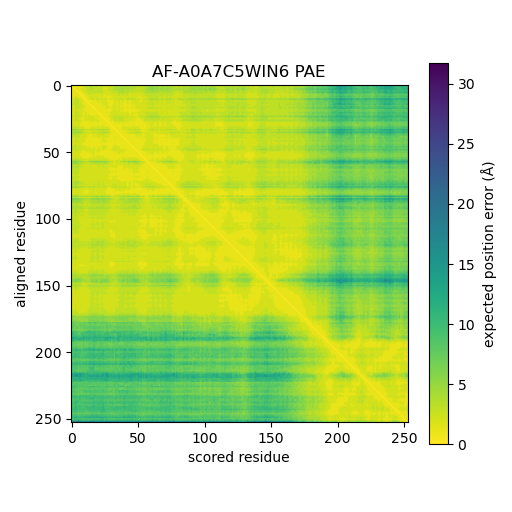.31 122 LEU A CA 1
ATOM 934 C C . LEU A 1 122 ? 8.649 5.531 2.519 1.00 98.31 122 LEU A C 1
ATOM 936 O O . LEU A 1 122 ? 7.416 5.562 2.528 1.00 98.31 122 LEU A O 1
ATOM 940 N N . GLY A 1 123 ? 9.359 5.373 1.399 1.00 98.38 123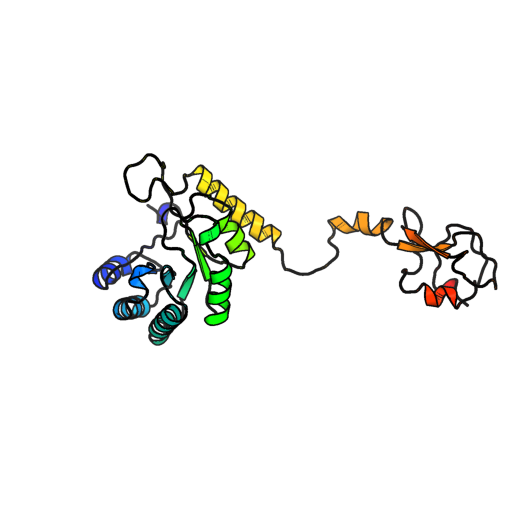 GLY A N 1
ATOM 941 C CA . GLY A 1 123 ? 8.754 5.193 0.077 1.00 98.38 123 GLY A CA 1
ATOM 942 C C . GLY A 1 123 ? 7.862 3.946 0.012 1.00 98.38 123 GLY A C 1
ATOM 943 O O . GLY A 1 123 ? 6.661 4.083 -0.246 1.00 98.38 123 GLY A O 1
ATOM 944 N N . PRO A 1 124 ? 8.392 2.745 0.321 1.00 98.69 124 PRO A N 1
ATOM 945 C CA . PRO A 1 124 ? 7.636 1.502 0.262 1.00 98.69 124 PRO A CA 1
ATOM 946 C C . PRO A 1 124 ? 6.401 1.483 1.162 1.00 98.69 124 PRO A C 1
ATOM 948 O O . PRO A 1 124 ? 5.331 1.091 0.707 1.00 98.69 124 PRO A O 1
ATOM 951 N N . MET A 1 125 ? 6.500 1.946 2.413 1.00 98.69 125 MET A N 1
ATOM 952 C CA . MET A 1 125 ? 5.351 1.949 3.328 1.00 98.69 125 MET A CA 1
ATOM 953 C C . MET A 1 125 ? 4.263 2.908 2.865 1.00 98.69 125 MET A C 1
ATOM 955 O O . MET A 1 125 ? 3.083 2.569 2.917 1.00 98.69 125 MET A O 1
ATOM 959 N N . THR A 1 126 ? 4.655 4.088 2.373 1.00 98.69 126 THR A N 1
ATOM 960 C CA . THR A 1 126 ? 3.705 5.049 1.804 1.00 98.69 126 THR A CA 1
ATOM 961 C C . THR A 1 126 ? 2.993 4.443 0.595 1.00 98.69 126 THR A C 1
ATOM 963 O O . THR A 1 126 ? 1.788 4.623 0.442 1.00 98.69 126 THR A O 1
ATOM 966 N N . ALA A 1 127 ? 3.711 3.693 -0.245 1.00 98.75 127 ALA A N 1
ATOM 967 C CA . ALA A 1 127 ? 3.131 3.039 -1.410 1.00 98.75 127 ALA A CA 1
ATOM 968 C C . ALA A 1 127 ? 2.140 1.938 -1.018 1.00 98.75 127 ALA A C 1
ATOM 970 O O . ALA A 1 127 ? 1.012 1.942 -1.510 1.00 98.75 127 ALA A O 1
ATOM 971 N N . VAL A 1 128 ? 2.516 1.046 -0.096 1.00 98.69 128 VAL A N 1
ATOM 972 C CA . VAL A 1 128 ? 1.628 -0.018 0.408 1.00 98.69 128 VAL A CA 1
ATOM 973 C C . VAL A 1 128 ? 0.375 0.584 1.047 1.00 98.69 128 VAL A C 1
ATOM 975 O O . VAL A 1 128 ? -0.733 0.167 0.721 1.00 98.69 128 VAL A O 1
ATOM 978 N N . ALA A 1 129 ? 0.519 1.629 1.869 1.00 98.50 129 ALA A N 1
ATOM 979 C CA . ALA A 1 129 ? -0.615 2.326 2.481 1.00 98.50 129 ALA A CA 1
ATOM 980 C C . ALA A 1 129 ? -1.569 2.971 1.456 1.00 98.50 129 ALA A C 1
ATOM 982 O O . ALA A 1 129 ? -2.750 3.154 1.739 1.00 98.50 129 ALA A O 1
ATOM 983 N N . LEU A 1 130 ? -1.075 3.301 0.258 1.00 98.56 130 LEU A N 1
ATOM 984 C CA . LEU A 1 130 ? -1.872 3.811 -0.861 1.00 98.56 130 LEU A CA 1
ATOM 985 C C . LEU A 1 130 ? -2.415 2.701 -1.781 1.00 98.56 130 LEU A C 1
ATOM 987 O O . LEU A 1 130 ? -3.061 3.004 -2.789 1.00 98.56 130 LEU A O 1
ATOM 991 N N . GLY A 1 131 ? -2.197 1.430 -1.437 1.00 98.12 131 GLY A N 1
ATOM 992 C CA . GLY A 1 131 ? -2.686 0.262 -2.170 1.00 98.12 131 GLY A CA 1
ATOM 993 C C . GLY A 1 131 ? -1.764 -0.205 -3.297 1.00 98.12 131 GLY A C 1
ATOM 994 O O . GLY A 1 131 ? -2.254 -0.722 -4.300 1.00 98.12 131 GLY A O 1
ATOM 995 N N . ALA A 1 132 ? -0.452 0.013 -3.177 1.00 98.62 132 ALA A N 1
ATOM 996 C CA . ALA A 1 132 ? 0.525 -0.611 -4.062 1.00 98.62 132 ALA A CA 1
ATOM 997 C C . ALA A 1 132 ? 0.558 -2.134 -3.867 1.00 98.62 132 ALA A C 1
ATOM 999 O O . ALA A 1 132 ? 0.597 -2.610 -2.735 1.00 98.62 132 ALA A O 1
ATOM 1000 N N . THR A 1 133 ? 0.616 -2.891 -4.963 1.00 98.19 133 THR A N 1
ATOM 1001 C CA . THR A 1 133 ? 0.746 -4.361 -4.947 1.00 98.19 133 THR A CA 1
ATOM 1002 C C . THR A 1 133 ? 2.159 -4.841 -5.280 1.00 98.19 133 THR A C 1
ATOM 1004 O O . THR A 1 133 ? 2.475 -6.014 -5.096 1.00 98.19 133 THR A O 1
ATOM 1007 N N . ILE A 1 134 ? 3.023 -3.939 -5.760 1.00 98.69 134 ILE A N 1
ATOM 1008 C CA . ILE A 1 134 ? 4.412 -4.224 -6.130 1.00 98.69 134 ILE A CA 1
ATOM 1009 C C . ILE A 1 134 ? 5.316 -3.131 -5.551 1.00 98.69 134 ILE A C 1
ATOM 1011 O O . ILE A 1 134 ? 5.072 -1.943 -5.760 1.00 98.69 134 ILE A O 1
ATOM 1015 N N . ILE A 1 135 ? 6.376 -3.539 -4.853 1.00 98.75 135 ILE A N 1
ATOM 1016 C CA . ILE A 1 135 ? 7.481 -2.672 -4.433 1.00 98.75 135 ILE A CA 1
ATOM 1017 C C . ILE A 1 135 ? 8.758 -3.176 -5.099 1.00 98.75 135 ILE A C 1
ATOM 1019 O O . ILE A 1 135 ? 9.115 -4.344 -4.956 1.00 98.75 135 ILE A O 1
ATOM 1023 N N . GLU A 1 136 ? 9.460 -2.284 -5.785 1.00 98.69 136 GLU A N 1
ATOM 1024 C CA . GLU A 1 136 ? 10.763 -2.534 -6.392 1.00 98.69 136 GLU A CA 1
ATOM 1025 C C . GLU A 1 136 ? 11.802 -1.590 -5.769 1.00 98.69 136 GLU A C 1
ATOM 1027 O O . GLU A 1 136 ? 11.553 -0.396 -5.592 1.00 98.69 136 GLU A O 1
ATOM 1032 N N . LYS A 1 137 ? 12.959 -2.143 -5.390 1.00 98.19 137 LYS A N 1
ATOM 1033 C CA . LYS A 1 137 ? 14.069 -1.436 -4.739 1.00 98.19 137 LYS A CA 1
ATOM 1034 C C . LYS A 1 137 ? 15.382 -2.050 -5.218 1.00 98.19 137 LYS A C 1
ATOM 1036 O O . LYS A 1 137 ? 15.489 -3.274 -5.301 1.00 98.19 137 LYS A O 1
ATOM 1041 N N . HIS A 1 138 ? 16.389 -1.226 -5.500 1.00 98.06 138 HIS A N 1
ATOM 1042 C CA . HIS A 1 138 ? 17.729 -1.735 -5.803 1.00 98.06 138 HIS A CA 1
ATOM 1043 C C . HIS A 1 138 ? 18.328 -2.421 -4.575 1.00 98.06 138 HIS A C 1
ATOM 1045 O O . HIS A 1 138 ? 18.197 -1.915 -3.463 1.00 98.06 138 HIS A O 1
ATOM 1051 N N . PHE A 1 139 ? 19.028 -3.533 -4.783 1.00 98.19 139 PHE A N 1
ATOM 1052 C CA . PHE A 1 139 ? 19.657 -4.327 -3.730 1.00 98.19 139 PHE A CA 1
ATOM 1053 C C . PHE A 1 139 ? 21.152 -4.516 -4.006 1.00 98.19 139 PHE A C 1
ATOM 1055 O O . PHE A 1 139 ? 21.562 -4.703 -5.152 1.00 98.19 139 PHE A O 1
ATOM 1062 N N . THR A 1 140 ? 21.973 -4.495 -2.958 1.00 98.38 140 THR A N 1
ATOM 1063 C CA . THR A 1 140 ? 23.412 -4.760 -3.040 1.00 98.38 140 THR A CA 1
ATOM 1064 C C . THR A 1 140 ? 23.904 -5.555 -1.833 1.00 98.38 140 THR A C 1
ATOM 1066 O O . THR A 1 140 ? 23.318 -5.506 -0.758 1.00 98.38 140 THR A O 1
ATOM 1069 N N . LEU A 1 141 ? 25.027 -6.262 -1.988 1.00 98.12 141 LEU A N 1
ATOM 1070 C CA . LEU A 1 141 ? 25.743 -6.856 -0.852 1.00 98.12 141 LEU A CA 1
ATOM 1071 C C . LEU A 1 141 ? 26.501 -5.809 -0.030 1.00 98.12 141 LEU A C 1
ATOM 1073 O O . LEU A 1 141 ? 26.764 -6.033 1.146 1.00 98.12 141 LEU A O 1
ATOM 1077 N N . SER A 1 142 ? 26.883 -4.693 -0.657 1.00 97.62 142 SER A N 1
ATOM 1078 C CA . SER A 1 142 ? 27.384 -3.514 0.045 1.00 97.62 142 SER A CA 1
ATOM 1079 C C . SER A 1 142 ? 27.268 -2.253 -0.811 1.00 97.62 142 SER A C 1
ATOM 1081 O O . SER A 1 142 ? 27.521 -2.293 -2.018 1.00 97.62 142 SER A O 1
ATOM 1083 N N . ASN A 1 143 ? 26.959 -1.112 -0.194 1.00 95.94 143 ASN A N 1
ATOM 1084 C CA . ASN A 1 143 ? 26.958 0.196 -0.850 1.00 95.94 143 ASN A CA 1
ATOM 1085 C C . ASN A 1 143 ? 28.361 0.711 -1.202 1.00 95.94 143 ASN A C 1
ATOM 1087 O O . ASN A 1 143 ? 28.494 1.729 -1.877 1.00 95.94 143 ASN A O 1
ATOM 1091 N N . ARG A 1 144 ? 29.417 0.025 -0.747 1.00 96.31 144 ARG A N 1
ATOM 1092 C CA . ARG A 1 144 ? 30.820 0.376 -1.025 1.00 96.31 144 ARG A CA 1
ATOM 1093 C C . ARG A 1 144 ? 31.360 -0.244 -2.315 1.00 96.31 144 ARG A C 1
ATOM 1095 O O . ARG A 1 144 ? 32.502 0.026 -2.680 1.00 96.31 144 ARG A O 1
ATOM 1102 N N . LEU A 1 145 ? 30.585 -1.113 -2.962 1.00 97.00 145 LEU A N 1
ATOM 1103 C CA . LEU A 1 145 ? 30.982 -1.752 -4.214 1.00 97.00 145 LEU A CA 1
ATOM 1104 C C . LEU A 1 145 ? 31.003 -0.737 -5.371 1.00 97.00 145 LEU A C 1
ATOM 1106 O O . LEU A 1 145 ? 30.230 0.222 -5.361 1.00 97.00 145 LEU A O 1
ATOM 1110 N N . PRO A 1 146 ? 31.885 -0.923 -6.369 1.00 96.38 146 PRO A N 1
ATOM 1111 C CA . PRO A 1 146 ? 31.964 -0.024 -7.511 1.00 96.38 146 PRO A CA 1
ATOM 1112 C C . PRO A 1 146 ? 30.757 -0.207 -8.431 1.00 96.38 146 PRO A C 1
ATOM 1114 O O . PRO A 1 146 ? 30.405 -1.327 -8.782 1.00 96.38 146 PRO A O 1
ATOM 1117 N N . GLY A 1 147 ? 30.165 0.897 -8.875 1.00 94.19 147 GLY A N 1
ATOM 1118 C CA . GLY A 1 147 ? 29.063 0.905 -9.835 1.00 94.19 147 GLY A CA 1
ATOM 1119 C C . GLY A 1 147 ? 28.049 2.002 -9.514 1.00 94.19 147 GLY A C 1
ATOM 1120 O O . GLY A 1 147 ? 28.019 2.490 -8.382 1.00 94.19 147 GLY A O 1
ATOM 1121 N N . PRO A 1 148 ? 27.238 2.411 -10.500 1.00 92.00 148 PRO A N 1
ATOM 1122 C CA . PRO A 1 148 ? 26.338 3.554 -10.357 1.00 92.00 148 PRO A CA 1
ATOM 1123 C C . PRO A 1 148 ? 25.245 3.314 -9.307 1.00 92.00 148 PRO A C 1
ATOM 1125 O O . PRO A 1 148 ? 24.868 4.244 -8.597 1.00 92.00 148 PRO A O 1
ATOM 1128 N N . ASP A 1 149 ? 24.810 2.059 -9.154 1.00 94.38 149 ASP A N 1
ATOM 1129 C CA . ASP A 1 149 ? 23.620 1.738 -8.363 1.00 94.38 149 ASP A CA 1
ATOM 1130 C C . ASP A 1 149 ? 23.912 1.289 -6.932 1.00 94.38 149 ASP A C 1
ATOM 1132 O O . ASP A 1 149 ? 23.036 1.313 -6.065 1.00 94.38 149 ASP A O 1
ATOM 1136 N N . HIS A 1 150 ? 25.159 0.909 -6.642 1.00 96.75 150 HIS A N 1
ATOM 1137 C CA . HIS A 1 150 ? 25.511 0.389 -5.324 1.00 96.75 150 HIS A CA 1
ATOM 1138 C C . HIS A 1 150 ? 25.341 1.438 -4.230 1.00 96.75 150 HIS A C 1
ATOM 1140 O O . HIS A 1 150 ? 24.875 1.092 -3.152 1.00 96.75 150 HIS A O 1
ATOM 1146 N N . ALA A 1 151 ? 25.668 2.705 -4.491 1.00 94.38 151 ALA A N 1
ATOM 1147 C CA . ALA A 1 151 ? 25.690 3.746 -3.464 1.00 94.38 151 ALA A CA 1
ATOM 1148 C C . ALA A 1 151 ? 24.312 4.039 -2.836 1.00 94.38 151 ALA A C 1
ATOM 1150 O O . ALA A 1 151 ? 24.259 4.519 -1.703 1.00 94.38 151 ALA A O 1
ATOM 1151 N N . PHE A 1 152 ? 23.210 3.758 -3.547 1.00 94.94 152 PHE A N 1
ATOM 1152 C CA . PHE A 1 152 ? 21.849 4.022 -3.062 1.00 94.94 152 PHE A CA 1
ATOM 1153 C C . PHE A 1 152 ? 20.975 2.778 -2.856 1.00 94.94 152 PHE A C 1
ATOM 1155 O O . PHE A 1 152 ? 19.910 2.896 -2.252 1.00 94.94 152 PHE A O 1
ATOM 1162 N N . ALA A 1 153 ? 21.399 1.610 -3.343 1.00 97.81 153 ALA A N 1
ATOM 1163 C CA . ALA A 1 153 ? 20.709 0.343 -3.123 1.00 97.81 153 ALA A CA 1
ATOM 1164 C C . ALA A 1 153 ? 20.573 0.003 -1.626 1.00 97.81 153 ALA A C 1
ATOM 1166 O O . ALA A 1 153 ? 21.343 0.483 -0.798 1.00 97.81 153 ALA A O 1
ATOM 1167 N N . VAL A 1 154 ? 19.624 -0.858 -1.269 1.00 98.25 154 VAL A N 1
ATOM 1168 C CA . VAL A 1 154 ? 19.509 -1.379 0.099 1.00 98.25 154 VAL A CA 1
ATOM 1169 C C . VAL A 1 154 ? 20.44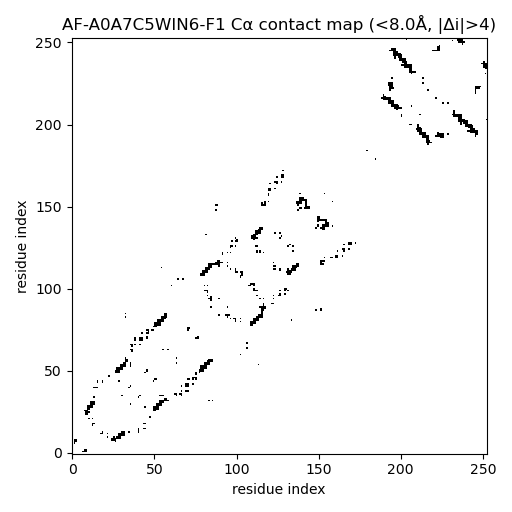7 -2.570 0.308 1.00 98.25 154 VAL A C 1
ATOM 1171 O O . VAL A 1 154 ? 20.626 -3.397 -0.592 1.00 98.25 154 VAL A O 1
ATOM 1174 N N . GLU A 1 155 ? 21.050 -2.658 1.490 1.00 98.62 155 GLU A N 1
ATOM 1175 C CA . GLU A 1 155 ? 21.854 -3.805 1.937 1.00 98.62 155 GLU A CA 1
ATOM 1176 C C . GLU A 1 155 ? 20.962 -4.942 2.514 1.00 98.62 155 GLU A C 1
ATOM 1178 O O . GLU A 1 155 ? 19.746 -4.767 2.655 1.00 98.62 155 GLU A O 1
ATOM 1183 N N . PRO A 1 156 ? 21.490 -6.153 2.808 1.00 98.56 156 PRO A N 1
ATOM 1184 C CA . PRO A 1 156 ? 20.674 -7.304 3.235 1.00 98.56 156 PRO A CA 1
ATOM 1185 C C . PRO A 1 156 ? 19.805 -7.094 4.479 1.00 98.56 156 PRO A C 1
ATOM 1187 O O . PRO A 1 156 ? 18.668 -7.566 4.521 1.00 98.56 156 PRO A O 1
ATOM 1190 N N . ASP A 1 157 ? 20.312 -6.396 5.489 1.00 98.50 157 ASP A N 1
ATOM 1191 C CA . ASP A 1 157 ? 19.576 -6.060 6.708 1.00 98.50 157 ASP A CA 1
ATOM 1192 C C . ASP A 1 157 ? 18.481 -5.015 6.446 1.00 98.50 157 ASP A C 1
ATOM 1194 O O . ASP A 1 157 ? 17.372 -5.127 6.976 1.00 98.50 157 ASP A O 1
ATOM 1198 N N . GLU A 1 158 ? 18.751 -4.052 5.567 1.00 98.56 158 GLU A N 1
ATOM 1199 C CA . GLU A 1 158 ? 17.788 -3.045 5.123 1.00 98.56 158 GLU A CA 1
ATOM 1200 C C . GLU A 1 158 ? 16.673 -3.644 4.259 1.00 98.56 158 GLU A C 1
ATOM 1202 O O . GLU A 1 158 ? 15.506 -3.288 4.427 1.00 98.56 158 GLU A O 1
ATOM 1207 N N . LEU A 1 159 ? 16.992 -4.601 3.382 1.00 98.62 159 LEU A N 1
ATOM 1208 C CA . LEU A 1 159 ? 15.987 -5.345 2.623 1.00 98.62 159 LEU A CA 1
ATOM 1209 C C . LEU A 1 159 ? 15.111 -6.193 3.558 1.00 98.62 159 LEU A C 1
ATOM 1211 O O . LEU A 1 159 ? 13.888 -6.209 3.416 1.00 98.62 159 LEU A O 1
ATOM 1215 N N . ALA A 1 160 ? 15.710 -6.861 4.549 1.00 98.56 160 ALA A N 1
ATOM 1216 C CA . ALA A 1 160 ? 14.960 -7.612 5.555 1.00 98.56 160 ALA A CA 1
ATOM 1217 C C . ALA A 1 160 ? 14.046 -6.696 6.391 1.00 98.56 160 ALA A C 1
ATOM 1219 O O . ALA A 1 160 ? 12.909 -7.065 6.702 1.00 98.56 160 ALA A O 1
ATOM 1220 N N . LEU A 1 161 ? 14.517 -5.491 6.732 1.00 98.69 161 LEU A N 1
ATOM 1221 C CA . LEU A 1 161 ? 13.709 -4.453 7.369 1.00 98.69 161 LEU A CA 1
ATOM 1222 C C . LEU A 1 161 ? 12.541 -4.030 6.470 1.00 98.69 161 LEU A C 1
ATOM 1224 O O . LEU A 1 161 ? 11.408 -4.027 6.948 1.00 98.69 161 LEU A O 1
ATOM 1228 N N . LEU A 1 162 ? 12.794 -3.716 5.196 1.00 98.69 162 LEU A N 1
ATOM 1229 C CA . LEU A 1 162 ? 11.769 -3.332 4.221 1.00 98.69 162 LEU A CA 1
ATOM 1230 C C . LEU A 1 162 ? 10.670 -4.395 4.154 1.00 98.69 162 LEU A C 1
ATOM 1232 O O . LEU A 1 162 ? 9.503 -4.079 4.380 1.00 98.69 162 LEU A O 1
ATOM 1236 N N . VAL A 1 163 ? 11.034 -5.661 3.918 1.00 98.62 163 VAL A N 1
ATOM 1237 C CA . VAL A 1 163 ? 10.070 -6.769 3.798 1.00 98.62 163 VAL A CA 1
ATOM 1238 C C . VAL A 1 163 ? 9.24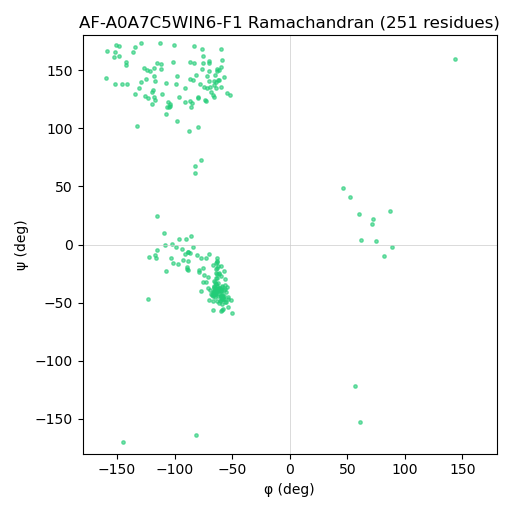1 -6.925 5.070 1.00 98.62 163 VAL A C 1
ATOM 1240 O O . VAL A 1 163 ? 8.020 -7.056 4.994 1.00 98.62 163 VAL A O 1
ATOM 1243 N N . ARG A 1 164 ? 9.876 -6.869 6.248 1.00 98.75 164 ARG A N 1
ATOM 1244 C CA . ARG A 1 164 ? 9.153 -6.944 7.524 1.00 98.75 164 ARG A CA 1
ATOM 1245 C C . ARG A 1 164 ? 8.141 -5.805 7.655 1.00 98.75 164 ARG A C 1
ATOM 1247 O O . ARG A 1 164 ? 6.994 -6.056 8.009 1.00 98.75 164 ARG A O 1
ATOM 1254 N N . ARG A 1 165 ? 8.548 -4.571 7.344 1.00 98.75 165 ARG A N 1
ATOM 1255 C CA . ARG A 1 165 ? 7.676 -3.395 7.450 1.00 98.75 165 ARG A CA 1
ATOM 1256 C C . ARG A 1 165 ? 6.514 -3.452 6.460 1.00 98.75 165 ARG A C 1
ATOM 1258 O O . ARG A 1 165 ? 5.408 -3.106 6.853 1.00 98.75 165 ARG A O 1
ATOM 1265 N N . VAL A 1 166 ? 6.720 -3.969 5.242 1.00 98.69 166 VAL A N 1
ATOM 1266 C CA . VAL A 1 166 ? 5.623 -4.193 4.278 1.00 98.69 166 VAL A CA 1
ATOM 1267 C C . VAL A 1 166 ? 4.544 -5.077 4.906 1.00 98.69 166 VAL A C 1
ATOM 1269 O O . VAL A 1 166 ? 3.377 -4.696 4.911 1.00 98.69 166 VAL A O 1
ATOM 1272 N N . ARG A 1 167 ? 4.933 -6.209 5.509 1.00 98.56 167 ARG A N 1
ATOM 1273 C CA . ARG A 1 167 ? 3.987 -7.144 6.144 1.00 98.56 167 ARG A CA 1
ATOM 1274 C C . ARG A 1 167 ? 3.280 -6.540 7.357 1.00 98.56 167 ARG A C 1
ATOM 1276 O O . ARG A 1 167 ? 2.097 -6.786 7.565 1.00 98.56 167 ARG A O 1
ATOM 1283 N N . GLU A 1 168 ? 3.984 -5.735 8.147 1.00 98.69 168 GLU A N 1
ATOM 1284 C CA . GLU A 1 168 ? 3.384 -5.013 9.274 1.00 98.69 168 GLU A CA 1
ATOM 1285 C C . GLU A 1 168 ? 2.369 -3.959 8.811 1.00 98.69 168 GLU A C 1
ATOM 1287 O O . GLU A 1 168 ? 1.313 -3.832 9.426 1.00 98.69 168 GLU A O 1
ATOM 1292 N N . VAL A 1 169 ? 2.649 -3.227 7.726 1.00 98.56 169 VAL A N 1
ATOM 1293 C CA . VAL A 1 169 ? 1.705 -2.248 7.165 1.00 98.56 169 VAL A CA 1
ATOM 1294 C C . VAL A 1 169 ? 0.482 -2.940 6.576 1.00 98.56 169 VAL A C 1
ATOM 1296 O O . VAL A 1 169 ? -0.629 -2.501 6.849 1.00 98.56 169 VAL A O 1
ATOM 1299 N N . GLU A 1 170 ? 0.646 -4.040 5.839 1.00 97.50 170 GLU A N 1
ATOM 1300 C CA . GLU A 1 170 ? -0.489 -4.835 5.346 1.00 97.50 170 GLU A CA 1
ATOM 1301 C C . GLU A 1 170 ? -1.392 -5.312 6.491 1.00 97.50 170 GLU A C 1
ATOM 1303 O O . GLU A 1 170 ? -2.611 -5.181 6.410 1.00 97.50 170 GLU A O 1
ATOM 1308 N N . ALA A 1 171 ? -0.805 -5.802 7.588 1.00 97.81 171 ALA A N 1
ATOM 1309 C CA . ALA A 1 171 ? -1.567 -6.188 8.773 1.00 97.81 171 ALA A CA 1
ATOM 1310 C C . ALA A 1 171 ? -2.255 -4.984 9.444 1.00 97.81 171 ALA A C 1
ATOM 1312 O O . ALA A 1 171 ? -3.393 -5.099 9.896 1.00 97.81 171 ALA A O 1
ATOM 1313 N N . ALA A 1 172 ? -1.584 -3.830 9.502 1.00 97.94 172 ALA A N 1
ATOM 1314 C CA . ALA A 1 172 ? -2.113 -2.613 10.114 1.00 97.94 172 ALA A CA 1
ATOM 1315 C C . ALA A 1 172 ? -3.242 -1.957 9.301 1.00 97.94 172 ALA A C 1
ATOM 1317 O O . ALA A 1 172 ? -4.097 -1.296 9.889 1.00 97.94 172 ALA A O 1
ATOM 1318 N N . LEU A 1 173 ? -3.259 -2.130 7.975 1.00 97.19 173 LEU A N 1
ATOM 1319 C CA . LEU A 1 173 ? -4.335 -1.631 7.112 1.00 97.19 173 LEU A CA 1
ATOM 1320 C C . LEU A 1 173 ? -5.682 -2.298 7.430 1.00 97.19 173 LEU A C 1
ATOM 1322 O O . LEU A 1 173 ? -6.720 -1.639 7.355 1.00 97.19 173 LEU A O 1
ATOM 1326 N N . GLY A 1 174 ? -5.668 -3.573 7.829 1.00 95.00 174 GLY A N 1
ATOM 1327 C CA . GLY A 1 174 ? -6.878 -4.328 8.145 1.00 95.00 174 GLY A CA 1
ATOM 1328 C C . GLY A 1 174 ? -7.825 -4.461 6.947 1.00 95.00 174 GLY A C 1
ATOM 1329 O O . GLY A 1 174 ? -7.404 -4.447 5.793 1.00 95.00 174 GLY A O 1
ATOM 1330 N N . ASP A 1 175 ? -9.120 -4.601 7.224 1.00 94.56 175 ASP A N 1
ATOM 1331 C CA . ASP A 1 175 ? -10.175 -4.765 6.211 1.00 94.56 175 ASP A CA 1
ATOM 1332 C C . ASP A 1 175 ? -10.991 -3.482 5.950 1.00 94.56 175 ASP A C 1
ATOM 1334 O O . ASP A 1 175 ? -11.923 -3.478 5.145 1.00 94.56 175 ASP A O 1
ATOM 1338 N N . GLY A 1 176 ? -10.659 -2.387 6.643 1.00 95.19 176 GLY A N 1
ATOM 1339 C CA . GLY A 1 176 ? -11.346 -1.099 6.544 1.00 95.19 176 GLY A CA 1
ATOM 1340 C C . GLY A 1 176 ? -12.716 -1.022 7.236 1.00 95.19 176 GLY A C 1
ATOM 1341 O O . GLY A 1 176 ? -13.361 0.028 7.165 1.00 95.19 176 GLY A O 1
ATOM 1342 N N . ARG A 1 177 ? -13.185 -2.073 7.924 1.00 96.25 177 ARG A N 1
ATOM 1343 C CA . ARG A 1 177 ? -14.475 -2.058 8.634 1.00 96.25 177 ARG A CA 1
ATOM 1344 C C . ARG A 1 177 ? -14.343 -1.340 9.976 1.00 96.25 177 ARG A C 1
ATOM 1346 O O . ARG A 1 177 ? -13.522 -1.702 10.816 1.00 96.25 177 ARG A O 1
ATOM 1353 N N . LYS A 1 178 ? -15.185 -0.327 10.227 1.00 96.50 178 LYS A N 1
ATOM 1354 C CA . LYS A 1 178 ? -15.220 0.344 11.535 1.00 96.50 178 LYS A CA 1
ATOM 1355 C C . LYS A 1 178 ? -16.174 -0.362 12.489 1.00 96.50 178 LYS A C 1
ATOM 1357 O O . LYS A 1 178 ? -17.372 -0.095 12.501 1.00 96.50 178 LYS A O 1
ATOM 1362 N N . GLU A 1 179 ? -15.605 -1.202 13.338 1.00 95.94 179 GLU A N 1
ATOM 1363 C CA . GLU A 1 179 ? -16.329 -1.959 14.357 1.00 95.94 179 GLU A CA 1
ATOM 1364 C C . GLU A 1 179 ? -15.666 -1.786 15.731 1.00 95.94 179 GLU A C 1
ATOM 1366 O O . GLU A 1 179 ? -14.632 -1.119 15.858 1.00 95.94 179 GLU A O 1
ATOM 1371 N N . VAL A 1 180 ? -16.313 -2.315 16.772 1.00 94.94 180 VAL A N 1
ATOM 1372 C CA . VAL A 1 180 ? -15.699 -2.462 18.096 1.00 94.94 180 VAL A CA 1
ATOM 1373 C C . VAL A 1 180 ? -14.941 -3.777 18.086 1.00 94.94 180 VAL A C 1
ATOM 1375 O O . VAL A 1 180 ? -15.547 -4.835 17.921 1.00 94.94 180 VAL A O 1
ATOM 1378 N N . LEU A 1 181 ? -13.632 -3.707 18.278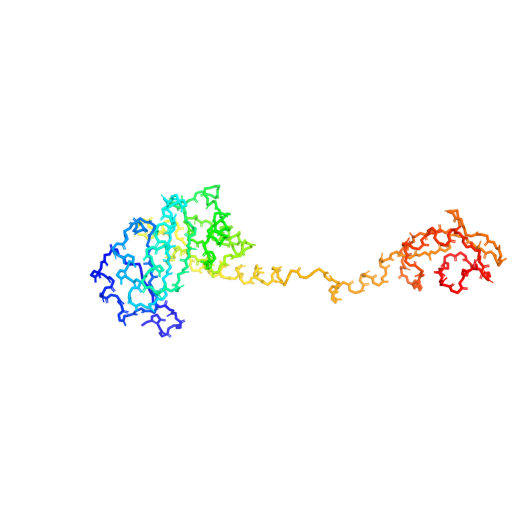 1.00 95.12 181 LEU A N 1
ATOM 1379 C CA . LEU A 1 181 ? -12.784 -4.885 18.345 1.00 95.12 181 LEU A CA 1
ATOM 1380 C C . LEU A 1 181 ? -12.955 -5.602 19.686 1.00 95.12 181 LEU A C 1
ATOM 1382 O O . LEU A 1 181 ? -13.287 -4.988 20.699 1.00 95.12 181 LEU A O 1
ATOM 1386 N N . GLU A 1 182 ? -12.656 -6.900 19.718 1.00 95.25 182 GLU A N 1
ATOM 1387 C CA . GLU A 1 182 ? -12.712 -7.694 20.953 1.00 95.25 182 GLU A CA 1
ATOM 1388 C C . GLU A 1 182 ? -11.840 -7.084 22.065 1.00 95.25 182 GLU A C 1
ATOM 1390 O O . GLU A 1 182 ? -12.269 -6.946 23.206 1.00 95.25 182 GLU A O 1
ATOM 1395 N N . VAL A 1 183 ? -10.650 -6.592 21.701 1.00 95.38 183 VAL A N 1
ATOM 1396 C CA . VAL A 1 183 ? -9.724 -5.904 22.619 1.00 95.38 183 VAL A CA 1
ATOM 1397 C C . VAL A 1 183 ? -10.299 -4.603 23.202 1.00 95.38 183 VAL A C 1
ATOM 1399 O O . VAL A 1 183 ? -9.843 -4.132 24.240 1.00 95.38 183 VAL A O 1
ATOM 1402 N N . GLU A 1 184 ? -11.316 -4.016 22.568 1.00 96.00 184 GLU A N 1
ATOM 1403 C CA . GLU A 1 184 ? -11.994 -2.816 23.061 1.00 96.00 184 GLU A CA 1
ATOM 1404 C C . GLU A 1 184 ? -13.163 -3.143 24.001 1.00 96.00 184 GLU A C 1
ATOM 1406 O O . GLU A 1 184 ? -13.647 -2.234 24.676 1.00 96.00 184 GLU A O 1
ATOM 1411 N N . GLN A 1 185 ? -13.640 -4.395 24.072 1.00 93.31 185 GLN A N 1
ATOM 1412 C CA . GLN A 1 185 ? -14.873 -4.733 24.799 1.00 93.31 185 GLN A CA 1
ATOM 1413 C C . GLN A 1 185 ? -14.777 -4.439 26.294 1.00 93.31 185 GLN A C 1
ATOM 1415 O O . GLN A 1 185 ? -15.726 -3.907 26.873 1.00 93.31 185 GLN A O 1
ATOM 1420 N N . GLU A 1 186 ? -13.621 -4.700 26.908 1.00 91.44 186 GLU A N 1
ATOM 1421 C CA . GLU A 1 186 ? -13.382 -4.366 28.312 1.00 91.44 186 GLU A CA 1
ATOM 1422 C C . GLU A 1 186 ? -13.554 -2.860 28.536 1.00 91.44 186 GLU A C 1
ATOM 1424 O O . GLU A 1 186 ? -14.426 -2.445 29.302 1.00 91.44 186 GLU A O 1
ATOM 1429 N N . LEU A 1 187 ? -12.803 -2.035 27.796 1.00 93.56 187 LEU A N 1
ATOM 1430 C CA . LEU A 1 187 ? -12.887 -0.578 27.892 1.00 93.56 187 LEU A CA 1
ATOM 1431 C C . LEU A 1 187 ? -14.300 -0.081 27.583 1.00 93.56 187 LEU A C 1
ATOM 1433 O O . LEU A 1 187 ? -14.834 0.769 28.300 1.00 93.56 187 LEU A O 1
ATOM 1437 N N . ARG A 1 188 ? -14.934 -0.609 26.535 1.00 91.94 188 ARG A N 1
ATOM 1438 C CA . ARG A 1 188 ? -16.293 -0.247 26.132 1.00 91.94 188 ARG A CA 1
ATOM 1439 C C . ARG A 1 188 ? -17.293 -0.534 27.245 1.00 91.94 188 ARG A C 1
ATOM 1441 O O . ARG A 1 188 ? -18.176 0.292 27.469 1.00 91.94 188 ARG A O 1
ATOM 1448 N N . SER A 1 189 ? -17.138 -1.651 27.953 1.00 87.94 189 SER A N 1
ATOM 1449 C CA . SER A 1 189 ? -18.080 -2.074 28.984 1.00 87.94 189 SER A CA 1
ATOM 1450 C C . SER A 1 189 ? -18.194 -1.068 30.131 1.00 87.94 189 SER A C 1
ATOM 1452 O O . SER A 1 189 ? -19.305 -0.847 30.593 1.00 87.94 189 SER A O 1
ATOM 1454 N N . PHE A 1 190 ? -17.117 -0.405 30.564 1.00 92.50 190 PHE A N 1
ATOM 1455 C CA . PHE A 1 190 ? -17.173 0.527 31.704 1.00 92.50 190 PHE A CA 1
ATOM 1456 C C . PHE A 1 190 ? -17.067 2.010 31.313 1.00 92.50 190 PHE A C 1
ATOM 1458 O O . PHE A 1 190 ? -17.486 2.885 32.075 1.00 92.50 190 PHE A O 1
ATOM 1465 N N . SER A 1 191 ? -16.498 2.333 30.147 1.00 94.00 191 SER A N 1
ATOM 1466 C CA . SER A 1 191 ? -16.244 3.728 29.746 1.00 94.00 191 SER A CA 1
ATOM 1467 C C . SER A 1 191 ? -17.398 4.385 28.987 1.00 94.00 191 SER A C 1
ATOM 1469 O O . SER A 1 191 ? -17.451 5.621 28.932 1.00 94.00 191 SER A O 1
ATOM 1471 N N . ARG A 1 192 ? -18.325 3.596 28.419 1.00 94.94 192 ARG A N 1
ATOM 1472 C CA . ARG A 1 192 ? -19.525 4.120 27.751 1.00 94.94 192 ARG A CA 1
ATOM 1473 C C . ARG A 1 192 ? -20.387 4.875 28.753 1.00 94.94 192 ARG A C 1
ATOM 1475 O O . ARG A 1 192 ? -20.472 4.512 29.929 1.00 94.94 192 ARG A O 1
ATOM 1482 N N . ARG A 1 193 ? -20.966 5.981 28.288 1.00 96.88 193 ARG A N 1
ATOM 1483 C CA . ARG A 1 193 ? -21.875 6.780 29.101 1.00 96.88 193 ARG A CA 1
ATOM 1484 C C . ARG A 1 193 ? -23.279 6.227 28.970 1.00 96.88 193 ARG A C 1
ATOM 1486 O O . ARG A 1 193 ? -23.666 5.867 27.871 1.00 96.88 193 ARG A O 1
ATOM 1493 N N . TYR A 1 194 ? -24.009 6.240 30.069 1.00 97.56 194 TYR A N 1
ATOM 1494 C CA . TYR A 1 194 ? -25.433 5.946 30.134 1.00 97.56 194 TYR A CA 1
ATOM 1495 C C . TYR A 1 194 ? -26.109 6.995 31.010 1.00 97.56 194 TYR A C 1
ATOM 1497 O O . TYR A 1 194 ? -25.436 7.824 31.631 1.00 97.56 194 TYR A O 1
ATOM 1505 N N . LEU A 1 195 ? -27.433 7.001 31.021 1.00 98.19 195 LEU A N 1
ATOM 1506 C CA . LEU A 1 195 ? -28.212 7.936 31.814 1.00 98.19 195 LEU A CA 1
ATOM 1507 C C . LEU A 1 195 ? -28.381 7.414 33.233 1.00 98.19 195 LEU A C 1
ATOM 1509 O O . LEU A 1 195 ? -28.906 6.324 33.451 1.00 98.19 195 LEU A O 1
ATOM 1513 N N . PHE A 1 196 ? -27.927 8.223 34.183 1.00 98.38 196 PHE A N 1
ATOM 1514 C CA . PHE A 1 196 ? -28.006 7.947 35.607 1.00 98.38 196 PHE A CA 1
ATOM 1515 C C . PHE A 1 196 ? -28.675 9.110 36.324 1.00 98.38 196 PHE A C 1
ATOM 1517 O O . PHE A 1 196 ? -28.556 10.269 35.909 1.00 98.38 196 PHE A O 1
ATOM 1524 N N . THR A 1 197 ? -29.330 8.810 37.437 1.00 98.06 197 THR A N 1
ATOM 1525 C CA . THR A 1 197 ? -29.765 9.836 38.378 1.00 98.06 197 THR A CA 1
ATOM 1526 C C . THR A 1 197 ? -28.553 10.454 39.087 1.00 98.06 197 THR A C 1
ATOM 1528 O O . THR A 1 197 ? -27.649 9.756 39.540 1.00 98.06 197 THR A O 1
ATOM 1531 N N . THR A 1 198 ? -28.504 11.779 39.212 1.00 97.50 198 THR A N 1
ATOM 1532 C CA . THR A 1 198 ? -27.453 12.498 39.971 1.00 97.50 198 THR A CA 1
ATOM 1533 C C . THR A 1 198 ? -27.855 12.765 41.420 1.00 97.50 198 THR A C 1
ATOM 1535 O O . THR A 1 198 ? -27.028 13.124 42.254 1.00 97.50 198 THR A O 1
ATOM 1538 N N . ARG A 1 199 ? -29.140 12.585 41.724 1.00 97.00 199 ARG A N 1
ATOM 1539 C CA . ARG A 1 199 ? -29.749 12.645 43.054 1.00 97.00 199 ARG A CA 1
ATOM 1540 C C . ARG A 1 199 ? -30.972 11.732 43.063 1.00 97.00 199 ARG A C 1
ATOM 1542 O O . ARG A 1 199 ? -31.446 11.357 41.997 1.00 97.00 199 ARG A O 1
ATOM 1549 N N . SER A 1 200 ? -31.507 11.404 44.233 1.00 97.88 200 SER A N 1
ATOM 1550 C CA . SER A 1 200 ? -32.718 10.580 44.298 1.00 97.88 200 SER A CA 1
ATOM 1551 C C . SER A 1 200 ? -33.917 11.260 43.615 1.00 97.88 200 SER A C 1
ATOM 1553 O O . SER A 1 200 ? -34.092 12.472 43.758 1.00 97.88 200 SER A O 1
ATOM 1555 N N . VAL A 1 201 ? -34.742 10.478 42.915 1.00 98.25 201 VAL A N 1
ATOM 1556 C CA . VAL A 1 201 ? -35.959 10.892 42.191 1.00 98.25 201 VAL A CA 1
ATOM 1557 C C . VAL A 1 201 ? -37.127 10.039 42.688 1.00 98.25 201 VAL A C 1
ATOM 1559 O O . VAL A 1 201 ? -37.010 8.816 42.733 1.00 98.25 201 VAL A O 1
ATOM 1562 N N . ARG A 1 202 ? -38.237 10.653 43.110 1.00 98.19 202 ARG A N 1
ATOM 1563 C CA . ARG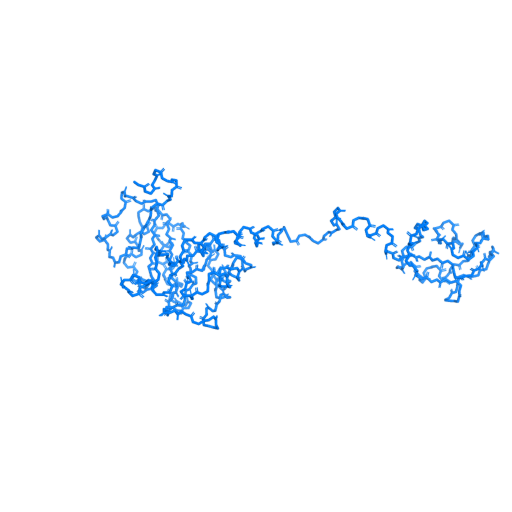 A 1 202 ? -39.407 9.918 43.637 1.00 98.19 202 ARG A CA 1
ATOM 1564 C C . ARG A 1 202 ? -40.369 9.483 42.534 1.00 98.19 202 ARG A C 1
ATOM 1566 O O . ARG A 1 202 ? -40.460 10.138 41.500 1.00 98.19 202 ARG A O 1
ATOM 1573 N N . ALA A 1 203 ? -41.167 8.453 42.792 1.00 98.06 203 ALA A N 1
ATOM 1574 C CA . ALA A 1 203 ? -42.259 8.048 41.913 1.00 98.06 203 ALA A CA 1
ATOM 1575 C C . ALA A 1 203 ? -43.182 9.244 41.583 1.00 98.06 203 ALA A C 1
ATOM 1577 O O . ALA A 1 203 ? -43.634 9.974 42.469 1.00 98.06 203 ALA A O 1
ATOM 1578 N N . GLY A 1 204 ? -43.444 9.457 40.293 1.00 97.38 204 GLY A N 1
ATOM 1579 C CA . GLY A 1 204 ? -44.210 10.576 39.738 1.00 97.38 204 GLY A CA 1
ATOM 1580 C C . GLY A 1 204 ? -43.431 11.889 39.561 1.00 97.38 204 GLY A C 1
ATOM 1581 O O . GLY A 1 204 ? -43.947 12.819 38.926 1.00 97.38 204 GLY A O 1
ATOM 1582 N N . GLU A 1 205 ? -42.205 12.000 40.082 1.00 98.00 205 GLU A N 1
ATOM 1583 C CA . GLU A 1 205 ? -41.335 13.167 39.892 1.00 98.00 205 GLU A CA 1
ATOM 1584 C C . GLU A 1 205 ? -40.829 13.231 38.436 1.00 98.00 205 GLU A C 1
ATOM 1586 O O . GLU A 1 205 ? -40.537 12.189 37.843 1.00 98.00 205 GLU A O 1
ATOM 1591 N N . PRO A 1 206 ? -40.748 14.425 37.816 1.00 98.19 206 PRO A N 1
ATOM 1592 C CA . PRO A 1 206 ? -40.175 14.554 36.481 1.00 98.19 206 PRO A CA 1
ATOM 1593 C C . PRO A 1 206 ? -38.655 14.363 36.504 1.00 98.19 206 PRO A C 1
ATOM 1595 O O . PRO A 1 206 ? -37.962 14.830 37.416 1.00 98.19 206 PRO A O 1
ATOM 1598 N N . PHE A 1 207 ? -38.121 13.753 35.450 1.00 98.44 207 PHE A N 1
ATOM 1599 C CA . PHE A 1 207 ? -36.687 13.814 35.188 1.00 98.44 207 PHE A CA 1
ATOM 1600 C C . PHE A 1 207 ? -36.319 15.199 34.647 1.00 98.44 207 PHE A C 1
ATOM 1602 O O . PHE A 1 207 ? -36.994 15.761 33.788 1.00 98.44 207 PHE A O 1
ATOM 1609 N N . THR A 1 208 ? -35.240 15.776 35.161 1.00 98.12 208 THR A N 1
ATOM 1610 C CA . THR A 1 208 ? -34.746 17.104 34.800 1.00 98.12 208 THR A CA 1
ATOM 1611 C C . THR A 1 208 ? -33.234 17.068 34.613 1.00 98.12 208 THR A C 1
ATOM 1613 O O . THR A 1 208 ? -32.542 16.145 35.042 1.00 98.12 208 THR A O 1
ATOM 1616 N N . ARG A 1 209 ? -32.682 18.123 34.008 1.00 97.62 209 ARG A N 1
ATOM 1617 C CA . ARG A 1 209 ? -31.226 18.271 33.847 1.00 97.62 209 ARG A CA 1
ATOM 1618 C C . ARG A 1 209 ? -30.472 18.385 35.179 1.00 97.62 209 ARG A C 1
ATOM 1620 O O . ARG A 1 209 ? -29.259 18.222 35.190 1.00 97.62 209 ARG A O 1
ATOM 1627 N N . ASP A 1 210 ? -31.179 18.646 36.278 1.00 97.38 210 ASP A N 1
ATOM 1628 C CA . ASP A 1 210 ? -30.591 18.742 37.616 1.00 97.38 210 ASP A CA 1
ATOM 1629 C C . ASP A 1 210 ? -30.535 17.390 38.337 1.00 97.38 210 ASP A C 1
ATOM 1631 O O . ASP A 1 210 ? -29.761 17.241 39.284 1.00 97.38 210 ASP A O 1
ATOM 1635 N N . ASN A 1 211 ? -31.377 16.424 37.939 1.00 97.75 211 ASN A N 1
ATOM 1636 C CA . ASN A 1 211 ? -31.467 15.109 38.579 1.00 97.75 211 ASN A CA 1
ATOM 1637 C C . ASN A 1 211 ? -31.059 13.935 37.674 1.00 97.75 211 ASN A C 1
ATOM 1639 O O . ASN A 1 211 ? -30.951 12.821 38.180 1.00 97.75 211 ASN A O 1
ATOM 1643 N N . VAL A 1 212 ? -30.763 14.175 36.390 1.00 97.94 212 VAL A N 1
ATOM 1644 C CA . VAL A 1 212 ? -30.239 13.180 35.441 1.00 97.94 212 VAL A CA 1
ATOM 1645 C C . VAL A 1 212 ? -28.993 13.701 34.733 1.00 97.94 212 VAL A C 1
ATOM 1647 O O . VAL A 1 212 ? -28.945 14.846 34.285 1.00 97.94 212 VAL A O 1
ATOM 1650 N N . ALA A 1 213 ? -28.001 12.830 34.551 1.00 97.94 213 ALA A N 1
ATOM 1651 C CA . ALA A 1 213 ? -26.839 13.107 33.717 1.00 97.94 213 ALA A CA 1
ATOM 1652 C C . ALA A 1 213 ? -26.382 11.867 32.941 1.00 97.94 213 ALA A C 1
ATOM 1654 O O . ALA A 1 213 ? -26.562 10.729 33.369 1.00 97.94 213 ALA A O 1
ATOM 1655 N N . ALA A 1 214 ? -25.721 12.101 31.807 1.00 97.69 214 ALA A N 1
ATOM 1656 C CA . ALA A 1 214 ? -24.991 11.061 31.095 1.00 97.69 214 ALA A CA 1
ATOM 1657 C C . ALA A 1 214 ? -23.626 10.834 31.768 1.00 97.69 214 ALA A C 1
ATOM 1659 O O . ALA A 1 214 ? -22.687 11.608 31.556 1.00 97.69 214 ALA A O 1
ATOM 1660 N N . LEU A 1 215 ? -23.490 9.779 32.568 1.00 96.44 215 LEU A N 1
ATOM 1661 C CA . LEU A 1 215 ? -22.268 9.434 33.307 1.00 96.44 215 LEU A CA 1
ATOM 1662 C C . LEU A 1 215 ? -21.654 8.148 32.755 1.00 96.44 215 LEU A C 1
ATOM 1664 O O . LEU A 1 215 ? -22.346 7.349 32.133 1.00 96.44 215 LEU A O 1
ATOM 1668 N N . ARG A 1 216 ? -20.342 7.952 32.936 1.00 96.00 216 ARG A N 1
ATOM 1669 C CA . ARG A 1 216 ? -19.696 6.682 32.557 1.00 96.00 216 ARG A CA 1
ATOM 1670 C C . ARG A 1 216 ? -20.262 5.557 33.421 1.00 96.00 216 ARG A C 1
ATOM 1672 O O . ARG A 1 216 ? -20.411 5.767 34.620 1.00 96.00 216 ARG A O 1
ATOM 1679 N N . ARG A 1 217 ? -20.502 4.383 32.827 1.00 93.62 217 ARG A N 1
ATOM 1680 C CA . ARG A 1 217 ? -21.030 3.207 33.535 1.00 93.62 217 ARG A CA 1
ATOM 1681 C C . ARG A 1 217 ? -20.197 2.851 34.767 1.00 93.62 217 ARG A C 1
ATOM 1683 O O . ARG A 1 217 ? -20.744 2.577 35.829 1.00 93.62 217 ARG A O 1
ATOM 1690 N N . GLY A 1 218 ? -18.871 2.851 34.624 1.00 92.44 218 GLY A N 1
ATOM 1691 C CA . GLY A 1 218 ? -17.987 2.342 35.665 1.00 92.44 218 GLY A CA 1
ATOM 1692 C C . GLY A 1 218 ? -18.346 0.893 35.994 1.00 92.44 218 GLY A C 1
ATOM 1693 O O . GLY A 1 218 ? -18.347 0.042 35.108 1.00 92.44 218 GLY A O 1
ATOM 1694 N N . VAL A 1 219 ? -18.676 0.636 37.258 1.00 90.62 219 VAL A N 1
ATOM 1695 C CA . VAL A 1 219 ? -19.087 -0.687 37.759 1.00 90.62 219 VAL A CA 1
ATOM 1696 C C . VAL A 1 219 ? -20.605 -0.853 37.882 1.00 90.62 219 VAL A C 1
ATOM 1698 O O . VAL A 1 219 ? -21.059 -1.922 38.276 1.00 90.62 219 VAL A O 1
ATOM 1701 N N . LEU A 1 220 ? -21.382 0.193 37.583 1.00 91.00 220 LEU A N 1
ATOM 1702 C CA . LEU A 1 220 ? -22.842 0.165 37.674 1.00 91.00 220 LEU A CA 1
ATOM 1703 C C . LEU A 1 220 ? -23.445 -0.597 36.491 1.00 91.00 220 LEU A C 1
ATOM 1705 O O . LEU A 1 220 ? -22.763 -0.875 35.505 1.00 91.00 220 LEU A O 1
ATOM 1709 N N . ASP A 1 221 ? -24.731 -0.921 36.552 1.00 93.31 221 ASP A N 1
ATOM 1710 C CA . ASP A 1 221 ? -25.441 -1.458 35.392 1.00 93.31 221 ASP A CA 1
ATOM 1711 C C . ASP A 1 221 ? -25.642 -0.387 34.311 1.00 93.31 221 ASP A C 1
ATOM 1713 O O . ASP A 1 221 ? -25.558 0.818 34.561 1.00 93.31 221 ASP A O 1
ATOM 1717 N N . ALA A 1 222 ? -25.850 -0.831 33.071 1.00 94.88 222 ALA A N 1
ATOM 1718 C CA . ALA A 1 222 ? -26.119 0.077 31.965 1.00 94.88 222 ALA A CA 1
ATOM 1719 C C . ALA A 1 222 ? -27.535 0.655 32.096 1.00 94.88 222 ALA A C 1
ATOM 1721 O O . ALA A 1 222 ? -28.512 -0.090 32.154 1.00 94.88 222 ALA A O 1
ATOM 1722 N N . GLY A 1 223 ? -27.635 1.984 32.123 1.00 96.00 223 GLY A N 1
ATOM 1723 C CA . GLY A 1 223 ? -28.897 2.681 31.892 1.00 96.00 223 GLY A CA 1
ATOM 1724 C C . GLY A 1 223 ? -29.203 2.808 30.399 1.00 96.00 223 GLY A C 1
ATOM 1725 O O . GLY A 1 223 ? -28.588 2.167 29.549 1.00 96.00 223 GLY A O 1
ATOM 1726 N N . LEU A 1 224 ? -30.126 3.699 30.067 1.00 97.62 224 LEU A N 1
ATOM 1727 C CA . LEU A 1 224 ? -30.401 4.113 28.700 1.00 97.62 224 LEU A CA 1
ATOM 1728 C C . LEU A 1 224 ? -29.195 4.842 28.106 1.00 97.62 224 LEU A C 1
ATOM 1730 O O . LEU A 1 224 ? -28.472 5.562 28.802 1.00 97.62 224 LEU A O 1
ATOM 1734 N N . GLU A 1 225 ? -28.979 4.666 26.805 1.00 97.44 225 GLU A N 1
ATOM 1735 C CA . GLU A 1 225 ? -27.941 5.391 26.075 1.00 97.44 225 GLU A CA 1
ATOM 1736 C C . GLU A 1 225 ? -28.232 6.911 26.090 1.00 97.44 225 GLU A C 1
ATOM 1738 O O . GLU A 1 225 ? -29.398 7.327 26.110 1.00 97.44 225 GLU A O 1
ATOM 1743 N N . PRO A 1 226 ? -27.198 7.776 26.052 1.00 97.56 226 PRO A N 1
ATOM 1744 C CA . PRO A 1 226 ? -27.371 9.225 26.130 1.00 97.56 226 PRO A CA 1
ATOM 1745 C C . PRO A 1 226 ? -28.223 9.837 25.016 1.00 97.56 226 PRO A C 1
ATOM 1747 O O . PRO A 1 226 ? -28.728 10.943 25.177 1.00 97.56 226 PRO A O 1
ATOM 1750 N N . GLU A 1 227 ? -28.418 9.135 23.900 1.00 97.88 227 GLU A N 1
ATOM 1751 C CA . GLU A 1 227 ? -29.325 9.567 22.830 1.00 97.88 227 GLU A CA 1
ATOM 1752 C C . GLU A 1 227 ? -30.785 9.689 23.292 1.00 97.88 227 GLU A C 1
ATOM 1754 O O . GLU A 1 227 ? -31.548 10.485 22.749 1.00 97.88 227 GLU A O 1
ATOM 1759 N N . HIS A 1 228 ? -31.167 8.971 24.350 1.00 97.81 228 HIS A N 1
ATOM 1760 C CA . HIS A 1 228 ? -32.508 9.033 24.921 1.00 97.81 228 HIS A CA 1
ATOM 1761 C C . HIS A 1 228 ? -32.686 10.160 25.942 1.00 97.81 228 HIS A C 1
ATOM 1763 O O . HIS A 1 228 ? -33.738 10.227 26.574 1.00 97.81 228 HIS A O 1
ATOM 1769 N N . PHE A 1 229 ? -31.706 11.054 26.117 1.00 98.00 229 PHE A N 1
ATOM 1770 C CA . PHE A 1 229 ? -31.733 12.062 27.182 1.00 98.00 229 PHE A CA 1
ATOM 1771 C C . PHE A 1 229 ? -32.992 12.928 27.153 1.00 98.00 229 PHE A C 1
ATOM 1773 O O . PHE A 1 229 ? -33.684 13.026 28.158 1.00 98.00 229 PHE A O 1
ATOM 1780 N N . GLU A 1 230 ? -33.356 13.484 25.996 1.00 97.81 230 GLU A N 1
ATOM 1781 C CA . GLU A 1 230 ? -34.557 14.326 25.879 1.00 97.81 230 GLU A CA 1
ATOM 1782 C C . GLU A 1 230 ? -35.856 13.536 26.110 1.00 97.81 230 GLU A C 1
ATOM 1784 O O . GLU A 1 230 ? -36.818 14.068 26.667 1.00 97.81 230 GLU A O 1
ATOM 1789 N N . ARG A 1 231 ? -35.876 12.246 25.742 1.00 97.56 231 ARG A N 1
ATOM 1790 C CA . ARG A 1 231 ? -37.004 11.353 26.042 1.00 97.56 231 ARG A CA 1
ATOM 1791 C C . ARG A 1 231 ? -37.136 11.149 27.548 1.00 97.56 231 ARG A C 1
ATOM 1793 O O . ARG A 1 231 ? -38.237 11.272 28.070 1.00 97.56 231 ARG A O 1
ATOM 1800 N N . VAL A 1 232 ? -36.021 10.900 28.238 1.00 98.00 232 VAL A N 1
ATOM 1801 C CA . VAL A 1 232 ? -35.995 10.781 29.701 1.00 98.00 232 VAL A CA 1
ATOM 1802 C C . VAL A 1 232 ? -36.488 12.077 30.346 1.00 98.00 232 VAL A C 1
ATOM 1804 O O . VAL A 1 232 ? -37.390 12.017 31.169 1.00 98.00 232 VAL A O 1
ATOM 1807 N N . LEU A 1 233 ? -35.999 13.248 29.916 1.00 98.12 233 LEU A N 1
ATOM 1808 C CA . LEU A 1 233 ? -36.430 14.557 30.440 1.00 98.12 233 LEU A CA 1
ATOM 1809 C C . LEU A 1 233 ? -37.919 14.877 30.210 1.00 98.12 233 LEU A C 1
ATOM 1811 O O . LEU A 1 233 ? -38.464 15.767 30.861 1.00 98.12 233 LEU A O 1
ATOM 1815 N N . SER A 1 234 ? -38.570 14.185 29.274 1.00 97.62 234 SER A N 1
ATOM 1816 C CA . SER A 1 234 ? -40.001 14.344 28.991 1.00 97.62 234 SER A CA 1
ATOM 1817 C C . SER A 1 234 ? -40.885 13.389 29.804 1.00 97.62 234 SER A C 1
ATOM 1819 O O . SER A 1 234 ? -42.107 13.529 29.777 1.00 97.62 234 SER A O 1
ATOM 1821 N N . ALA A 1 235 ? -40.283 12.435 30.516 1.00 97.94 235 ALA A N 1
ATOM 1822 C CA . ALA A 1 235 ? -40.971 11.406 31.283 1.00 97.94 235 ALA A CA 1
ATOM 1823 C C . ALA A 1 235 ? -41.008 11.728 32.787 1.00 97.94 235 ALA A C 1
ATOM 1825 O O . ALA A 1 235 ? -40.353 12.651 33.292 1.00 97.94 235 ALA A O 1
ATOM 1826 N N . ARG A 1 236 ? -41.776 10.926 33.525 1.00 98.38 236 ARG A N 1
ATOM 1827 C CA . ARG A 1 236 ? -41.778 10.908 34.997 1.00 98.38 236 ARG A CA 1
ATOM 1828 C C . ARG A 1 236 ? -41.330 9.547 35.505 1.00 98.38 236 ARG A C 1
ATOM 1830 O O . ARG A 1 236 ? -41.552 8.546 34.834 1.00 98.38 236 ARG A O 1
ATOM 1837 N N . ALA A 1 237 ? -40.733 9.508 36.691 1.00 98.06 237 ALA A N 1
ATOM 1838 C CA . ALA A 1 237 ? -40.291 8.254 37.285 1.00 98.06 237 ALA A CA 1
ATOM 1839 C C . ALA A 1 237 ? -41.494 7.362 37.644 1.00 98.06 237 ALA A C 1
ATOM 1841 O O . ALA A 1 237 ? -42.413 7.806 38.334 1.00 98.06 237 ALA A O 1
ATOM 1842 N N . THR A 1 238 ? -41.501 6.099 37.221 1.00 98.00 238 THR A N 1
ATOM 1843 C CA . THR A 1 238 ? -42.552 5.120 37.587 1.00 98.00 238 THR A CA 1
ATOM 1844 C C . THR A 1 238 ? -42.408 4.605 39.024 1.00 98.00 238 THR A C 1
ATOM 1846 O O . THR A 1 238 ? -43.373 4.119 39.616 1.00 98.00 238 THR A O 1
ATOM 1849 N N . ARG A 1 239 ? -41.208 4.733 39.603 1.00 97.69 239 ARG A N 1
ATOM 1850 C CA . ARG A 1 239 ? -40.832 4.289 40.953 1.00 97.69 239 ARG A CA 1
ATOM 1851 C C . ARG A 1 239 ? -39.772 5.209 41.563 1.00 97.69 239 ARG A C 1
ATOM 1853 O O . ARG A 1 239 ? -39.199 6.045 40.872 1.00 97.69 239 ARG A O 1
ATOM 1860 N N . ASP A 1 240 ? -39.485 5.022 42.847 1.00 98.00 240 ASP A N 1
ATOM 1861 C CA . ASP A 1 240 ? -38.374 5.710 43.507 1.00 98.00 240 ASP A CA 1
ATOM 1862 C C . ASP A 1 240 ? -37.020 5.201 42.975 1.00 98.00 240 ASP A C 1
ATOM 1864 O O . ASP A 1 240 ? -36.762 3.993 42.925 1.00 98.00 240 ASP A O 1
ATOM 1868 N N . LEU A 1 241 ? -36.138 6.135 42.617 1.00 97.94 241 LEU A N 1
ATOM 1869 C CA . LEU A 1 241 ? -34.768 5.901 42.163 1.00 97.94 241 LEU A CA 1
ATOM 1870 C C . LEU A 1 241 ? -33.789 6.606 43.114 1.00 97.94 241 LEU A C 1
ATOM 1872 O O . LEU A 1 241 ? -33.865 7.828 43.257 1.00 97.94 241 LEU A O 1
ATOM 1876 N N . PRO A 1 242 ? -32.859 5.894 43.772 1.00 97.56 242 PRO A N 1
ATOM 1877 C CA . PRO A 1 242 ? -31.749 6.516 44.497 1.00 97.56 242 PRO A CA 1
ATOM 1878 C C . PRO A 1 242 ? -30.851 7.369 43.587 1.00 97.56 242 PRO A C 1
ATOM 1880 O O . PRO A 1 242 ? -30.931 7.279 42.364 1.00 97.56 242 PRO A O 1
ATOM 1883 N N . ALA A 1 243 ? -29.960 8.176 44.168 1.00 96.00 243 ALA A N 1
ATOM 1884 C CA . ALA A 1 243 ? -28.851 8.771 43.417 1.00 96.00 243 ALA A CA 1
ATOM 1885 C C . ALA A 1 243 ? -27.950 7.677 42.812 1.00 96.00 243 ALA A C 1
ATOM 1887 O O . ALA A 1 243 ? -27.867 6.581 43.363 1.00 96.00 243 ALA A O 1
ATOM 1888 N N . GLU A 1 244 ? -27.283 7.982 41.699 1.00 95.25 244 GLU A N 1
ATOM 1889 C CA . GLU A 1 244 ? -26.383 7.070 40.976 1.00 95.25 244 GLU A CA 1
ATOM 1890 C C . GLU A 1 244 ? -27.066 5.786 40.473 1.00 95.25 244 GLU A C 1
ATOM 1892 O O . GLU A 1 244 ? -26.424 4.758 40.269 1.00 95.25 244 GLU A O 1
ATOM 1897 N N . SER A 1 245 ? -28.379 5.837 40.239 1.00 96.88 245 SER A N 1
ATOM 1898 C CA . SER A 1 245 ? -29.132 4.710 39.685 1.00 96.88 245 SER A CA 1
ATOM 1899 C C . SER A 1 245 ? -29.178 4.785 38.160 1.00 96.88 245 SER A C 1
ATOM 1901 O O . SER A 1 245 ? -29.440 5.869 37.626 1.00 96.88 245 SER A O 1
ATOM 1903 N N . PRO A 1 246 ? -28.947 3.672 37.440 1.00 97.56 246 PRO A N 1
ATOM 1904 C CA . PRO A 1 246 ? -29.168 3.627 36.000 1.00 97.56 246 PRO A CA 1
ATOM 1905 C C . PRO A 1 246 ? -30.654 3.833 35.711 1.00 97.56 246 PRO A C 1
ATOM 1907 O O . PRO A 1 246 ? -31.505 3.229 36.360 1.00 97.56 246 PRO A O 1
ATOM 1910 N N . ILE A 1 247 ? -30.958 4.687 34.738 1.00 98.06 247 ILE A N 1
ATOM 1911 C CA . ILE A 1 247 ? -32.328 4.911 34.271 1.00 98.06 247 ILE A CA 1
ATOM 1912 C C . ILE A 1 247 ? -32.593 3.934 33.135 1.00 98.06 247 ILE A C 1
ATOM 1914 O O . ILE A 1 247 ? -31.867 3.946 32.145 1.00 98.06 247 ILE A O 1
ATOM 1918 N N . THR A 1 248 ? -33.620 3.108 33.263 1.00 97.94 248 THR A N 1
ATOM 1919 C CA . THR A 1 248 ? -34.027 2.089 32.286 1.00 97.94 248 THR A CA 1
ATOM 1920 C C . THR A 1 248 ? -35.384 2.435 31.665 1.00 97.94 248 THR A C 1
ATOM 1922 O O . THR A 1 248 ? -36.031 3.394 32.078 1.00 97.94 248 THR A O 1
ATOM 1925 N N . GLU A 1 249 ? -35.836 1.676 30.660 1.00 96.94 249 GLU A N 1
ATOM 1926 C CA . GLU A 1 249 ? -37.169 1.883 30.057 1.00 96.94 249 GLU A CA 1
ATOM 1927 C C . GLU A 1 249 ? -38.305 1.738 31.076 1.00 96.94 249 GLU A C 1
ATOM 1929 O O . GLU A 1 249 ? -39.290 2.467 31.015 1.00 96.94 249 GLU A O 1
ATOM 1934 N N . GLU A 1 250 ? -38.158 0.826 32.039 1.00 96.81 250 GLU A N 1
ATOM 1935 C CA . GLU A 1 250 ? -39.172 0.559 33.066 1.00 96.81 250 GLU A CA 1
ATOM 1936 C C . GLU A 1 250 ? -39.376 1.746 34.015 1.00 96.81 250 GLU A C 1
ATOM 1938 O O . GLU A 1 250 ? -40.398 1.832 34.698 1.00 96.81 250 GLU A O 1
ATOM 1943 N N . ASP A 1 251 ? -38.421 2.678 34.041 1.00 97.31 251 ASP A N 1
ATOM 1944 C CA . ASP A 1 251 ? -38.437 3.848 34.909 1.00 97.31 251 ASP A CA 1
ATOM 1945 C C . ASP A 1 251 ? -39.202 5.038 34.304 1.00 97.31 251 ASP A C 1
ATOM 1947 O O . ASP A 1 251 ? -39.393 6.038 34.997 1.00 97.31 251 ASP A O 1
ATOM 1951 N N . LEU A 1 252 ? -39.642 4.960 33.039 1.00 97.12 252 LEU A N 1
ATOM 1952 C CA . LEU A 1 252 ? -40.271 6.067 32.306 1.00 97.12 252 LEU A CA 1
ATOM 1953 C C . LEU A 1 252 ? -41.800 5.893 32.201 1.00 97.12 252 LEU A C 1
ATOM 1955 O O . LEU A 1 252 ? -42.277 4.927 31.609 1.00 97.12 252 LEU A O 1
ATOM 1959 N N . ALA A 1 253 ? -42.559 6.848 32.754 1.00 90.81 253 ALA A N 1
ATOM 1960 C CA . ALA A 1 253 ? -44.022 6.967 32.645 1.00 90.81 253 ALA A CA 1
ATOM 1961 C C . ALA A 1 253 ? -44.459 7.945 31.547 1.00 90.81 253 ALA A C 1
ATOM 1963 O O . ALA A 1 253 ? -43.809 9.014 31.424 1.00 90.81 253 ALA A O 1
#

Foldseek 3Di:
DCVVVVHFDEEEDDDLVSLVVCLVPHQEYEHEQVCLLVLVNLLSNLLSLHAYEYENEPHDPVSNVVSQVSSCVSVRPRYEYAYEHPDAQDDPVRSPLCVQVVVCVVRVHQYAHAHRHLQLASSRLVNVLSPHPDYHFAEDCALPDDDSRSVRGDHPVSPVVNVVNSVVSVVVSPPPDDDQDPVCVVVCVFAAWAKFFQAKAAAFGADDPNGIDGDGCHVHDHAHHCVCVVVSNVFHANHIDGGGHHHHPNGGD

Mean predicted aligned error: 4.62 Å

Sequence (253 aa):
HAREKGLVFFGAVFDEGAADLLDEHVELFKIASYEMTHLPLLRHVAAKGKPVILSTGTAHLAEVQRSVQAFLATGNAELALLQCTARYPTPIEDLNVRALVTLREAFDLPTGLSDHSRDPVLGPMTAVALGATIIEKHFTLSNRLPGPDHAFAVEPDELALLVRRVREVEAALGDGRKEVLEVEQELRSFSRRYLFTTRSVRAGEPFTRDNVAALRRGVLDAGLEPEHFERVLSARATRDLPAESPITEEDLA

Secondary structure (DSSP, 8-state):
-TGGGTPPP-EE--SHHHHHHHHTT-SSEEE-GGGTT-HHHHHHHHTTT--EEEE-TT--HHHHHHHHHHHHTTT---EEEEEE---SSPPGGG--TTHHHHHHHHH-S-EEEEE-SS-SSHHHHHHHHTT-SEEEE-B-S-TTSSSTTTTTSBPHHHHHHHHHHHHHHHHHHTT------GGGHHHHHHHSEEEEESS-B-TTPBP-TTTEEEEE-TTSPP---GGGHHHHHTSBBSS-B-TTPBP-GGGB-

Solvent-accessible surface area (backbone atoms only — not comparable to full-atom values): 13835 Å² total; per-residue (Å²): 108,55,64,82,71,76,40,91,56,63,51,72,45,90,45,61,66,54,41,60,70,44,45,94,74,36,73,40,41,33,36,47,32,88,54,44,77,41,54,68,48,45,35,56,55,27,64,69,69,44,41,35,41,37,30,48,19,92,56,53,71,73,52,51,49,53,33,53,52,48,26,45,72,62,73,36,79,54,52,31,42,19,37,33,45,86,39,89,58,29,55,80,88,63,51,57,62,68,51,25,49,54,51,25,73,74,64,76,39,58,22,13,36,40,49,37,37,57,65,62,45,68,63,55,48,54,28,45,76,66,65,36,81,43,79,43,67,55,72,31,93,42,50,83,48,91,60,93,60,22,69,38,26,33,34,68,68,43,47,52,48,30,56,53,49,49,54,51,48,58,62,70,59,62,86,78,75,92,71,86,50,78,89,43,47,68,58,51,68,26,62,43,54,16,26,24,25,69,34,66,43,48,54,69,38,68,42,40,84,85,37,40,43,71,40,58,29,54,92,56,69,84,27,36,55,55,88,46,47,70,61,49,48,73,20,23,25,61,47,73,38,56,48,74,32,56,41,49,76,84,41,56,85

Radius of gyration: 30.61 Å; Cα contacts (8 Å, |Δi|>4): 462; chains: 1; bounding box: 76×42×76 Å